Protein AF-A0A430UYY8-F1 (afdb_monomer_lite)

Organism: Thermus scotoductus (NCBI:txid37636)

Foldseek 3Di:
DDDDDDDDPVRDDPQLVVDDLVVLLVQLLVLLVDVVLLVLLQVLQVQQQVDDDDLCNLSNLLNLQLPFAAFFDKDAADPVLCVVPVDGIGGLLVNQLSVQCVVQQWPRPDDSVLVRVVRSVQSSDSQKWWKWHADPVGIKIKIKAQPVPRDPNTGGPPREGIKMWIADSVVSHTRHIGHDNAPVPDPDPLSRMDTNDDGPVHDRPDD

Sequence (207 aa):
AGFGRPPTAEEWSPDPRDYHPELWRAFLRALAALPEARAHLRGLAESRGQGRPAPRDWLFAAGEMVRAPFNRRGRSVPEELRPLLGRERATSLELHVAQRVMDGHLAPGTPPEVYEGLCLEAPAHPEAALFAYARDQGPVLAALAPASFIPEEARGPRLKALWFVVYSFHSGTLATGYSVRDLSELDVPWDKVVWLKRPPWLTPPSP

pLDDT: mean 88.83, std 15.34, range [35.25, 98.56]

Structure (mmCIF, N/CA/C/O backbone):
data_AF-A0A430UYY8-F1
#
_entry.id   AF-A0A430UYY8-F1
#
loop_
_atom_site.group_PDB
_atom_site.id
_atom_site.type_symbol
_atom_site.label_atom_id
_atom_site.label_alt_id
_atom_site.label_comp_id
_atom_site.label_asym_id
_atom_site.label_entity_id
_atom_site.label_seq_id
_atom_site.pdbx_PDB_ins_code
_atom_site.Cartn_x
_atom_site.Cartn_y
_atom_site.Cartn_z
_atom_site.occupancy
_atom_site.B_iso_or_equiv
_atom_site.auth_seq_id
_atom_site.auth_comp_id
_atom_site.auth_asym_id
_atom_site.auth_atom_id
_atom_site.pdbx_PDB_model_num
ATOM 1 N N . ALA A 1 1 ? 31.879 15.226 9.104 1.00 35.25 1 ALA A N 1
ATOM 2 C CA . ALA A 1 1 ? 32.463 13.938 8.689 1.00 35.25 1 ALA A CA 1
ATOM 3 C C . ALA A 1 1 ? 31.678 13.466 7.476 1.00 35.25 1 ALA A C 1
ATOM 5 O O . ALA A 1 1 ? 30.467 13.328 7.584 1.00 35.25 1 ALA A O 1
ATOM 6 N N . GLY A 1 2 ? 32.316 13.413 6.305 1.00 35.97 2 GLY A N 1
ATOM 7 C CA . GLY A 1 2 ? 31.634 13.116 5.045 1.00 35.97 2 GLY A CA 1
ATOM 8 C C . GLY A 1 2 ? 31.142 11.674 5.012 1.00 35.97 2 GLY A C 1
ATOM 9 O O . GLY A 1 2 ? 31.825 10.787 5.523 1.00 35.97 2 GLY A O 1
ATOM 10 N N . PHE A 1 3 ? 29.961 11.459 4.428 1.00 39.31 3 PHE A N 1
ATOM 11 C CA . PHE A 1 3 ? 29.485 10.129 4.062 1.00 39.31 3 PHE A CA 1
ATOM 12 C C . PHE A 1 3 ? 30.617 9.419 3.306 1.00 39.31 3 PHE A C 1
ATOM 14 O O . PHE A 1 3 ? 31.206 10.010 2.400 1.00 39.31 3 PHE A O 1
ATOM 21 N N . GLY A 1 4 ? 30.995 8.222 3.766 1.00 39.06 4 GLY A N 1
ATOM 22 C CA . GLY A 1 4 ? 32.113 7.451 3.221 1.00 39.06 4 GLY A CA 1
ATOM 23 C C . GLY A 1 4 ? 32.009 7.233 1.708 1.00 39.06 4 GLY A C 1
ATOM 24 O O . GLY A 1 4 ? 31.010 7.578 1.075 1.00 39.06 4 GLY A O 1
ATOM 25 N N . ARG A 1 5 ? 33.063 6.671 1.105 1.00 37.59 5 ARG A N 1
ATOM 26 C CA . ARG A 1 5 ? 33.058 6.398 -0.339 1.00 37.59 5 ARG A CA 1
ATOM 27 C C . ARG A 1 5 ? 31.838 5.535 -0.702 1.00 37.59 5 ARG A C 1
ATOM 29 O O . ARG A 1 5 ? 31.567 4.572 0.014 1.00 37.59 5 ARG A O 1
ATOM 36 N N . PRO A 1 6 ? 31.103 5.878 -1.774 1.00 41.97 6 PRO A N 1
ATOM 37 C CA . PRO A 1 6 ? 30.005 5.045 -2.242 1.00 41.97 6 PRO A CA 1
ATOM 38 C C . PRO A 1 6 ? 30.537 3.649 -2.613 1.00 41.97 6 PRO A C 1
ATOM 40 O O . PRO A 1 6 ? 31.641 3.567 -3.160 1.00 41.97 6 PRO A O 1
ATOM 43 N N . PRO A 1 7 ? 29.786 2.574 -2.313 1.00 46.50 7 PRO A N 1
ATOM 44 C CA . PRO A 1 7 ? 30.224 1.207 -2.578 1.00 46.50 7 PRO A CA 1
ATOM 45 C C . PRO A 1 7 ? 30.464 0.981 -4.075 1.00 46.50 7 PRO A C 1
ATOM 47 O O . PRO A 1 7 ? 29.722 1.488 -4.924 1.00 46.50 7 PRO A O 1
ATOM 50 N N . THR A 1 8 ? 31.507 0.219 -4.391 1.00 42.25 8 THR A N 1
ATOM 51 C CA . THR A 1 8 ? 31.823 -0.252 -5.746 1.00 42.25 8 THR A CA 1
ATOM 52 C C . THR A 1 8 ? 30.804 -1.292 -6.229 1.00 42.25 8 THR A C 1
ATOM 54 O O . THR A 1 8 ? 29.994 -1.799 -5.457 1.00 42.25 8 THR A O 1
ATOM 57 N N . ALA A 1 9 ? 30.818 -1.622 -7.525 1.00 45.28 9 ALA A N 1
ATOM 58 C CA . ALA A 1 9 ? 29.874 -2.576 -8.120 1.00 45.28 9 ALA A CA 1
ATOM 59 C C . ALA A 1 9 ? 29.958 -3.996 -7.519 1.00 45.28 9 ALA A C 1
ATOM 61 O O . ALA A 1 9 ? 28.986 -4.740 -7.594 1.00 45.28 9 ALA A O 1
ATOM 62 N N . GLU A 1 10 ? 31.097 -4.350 -6.921 1.00 44.50 10 GLU A N 1
ATOM 63 C CA . GLU A 1 10 ? 31.357 -5.637 -6.258 1.00 44.50 10 GLU A CA 1
ATOM 64 C C . GLU A 1 10 ? 30.990 -5.604 -4.762 1.00 44.50 10 GLU A C 1
ATOM 66 O O . GLU A 1 10 ? 30.699 -6.639 -4.170 1.00 44.50 10 GLU A O 1
ATOM 71 N N . GLU A 1 11 ? 30.953 -4.409 -4.163 1.00 43.47 11 GLU A N 1
ATOM 72 C CA . GLU A 1 11 ? 30.505 -4.144 -2.785 1.00 43.47 11 GLU A CA 1
ATOM 73 C C . GLU A 1 11 ? 28.995 -3.851 -2.708 1.00 43.47 11 GLU A C 1
ATOM 75 O O . GLU A 1 11 ? 28.420 -3.723 -1.626 1.00 43.47 11 GLU A O 1
ATOM 80 N N . TRP A 1 12 ? 28.341 -3.727 -3.864 1.00 46.94 12 TRP A N 1
ATOM 81 C CA . TRP A 1 12 ? 26.896 -3.615 -3.981 1.00 46.94 12 TRP A CA 1
ATOM 82 C C . TRP A 1 12 ? 26.260 -4.989 -3.763 1.00 46.94 12 TRP A C 1
ATOM 84 O O . TRP A 1 12 ? 26.216 -5.816 -4.674 1.00 46.94 12 TRP A O 1
ATOM 94 N N . SER A 1 13 ? 25.711 -5.224 -2.569 1.00 49.50 13 SER A N 1
ATOM 95 C CA . SER A 1 13 ? 24.770 -6.330 -2.403 1.00 49.50 13 SER A CA 1
ATOM 96 C C . SER A 1 13 ? 23.463 -5.977 -3.118 1.00 49.50 13 SER A C 1
ATOM 98 O O . SER A 1 13 ? 22.871 -4.942 -2.840 1.00 49.50 13 SER A O 1
ATOM 100 N N . PRO A 1 14 ? 22.944 -6.802 -4.035 1.00 50.50 14 PRO A N 1
ATOM 101 C CA . PRO A 1 14 ? 21.606 -6.591 -4.574 1.00 50.50 14 PRO A CA 1
ATOM 102 C C . PRO A 1 14 ? 20.510 -6.906 -3.540 1.00 50.50 14 PRO A C 1
ATOM 104 O O . PRO A 1 14 ? 19.334 -6.706 -3.851 1.00 50.50 14 PRO A O 1
ATOM 107 N N . ASP A 1 15 ? 20.867 -7.425 -2.355 1.00 57.62 15 ASP A N 1
ATOM 108 C CA . ASP A 1 15 ? 19.935 -7.782 -1.290 1.00 57.62 15 ASP A CA 1
ATOM 109 C C . ASP A 1 15 ? 19.614 -6.557 -0.409 1.00 57.62 15 ASP A C 1
ATOM 111 O O . ASP A 1 15 ? 20.473 -6.066 0.325 1.00 57.62 15 ASP A O 1
ATOM 115 N N . PRO A 1 16 ? 18.362 -6.062 -0.421 1.00 54.91 16 PRO A N 1
ATOM 116 C CA . PRO A 1 16 ? 17.943 -4.927 0.399 1.00 54.91 16 PRO A CA 1
ATOM 117 C C . PRO A 1 16 ? 18.155 -5.117 1.909 1.00 54.91 16 PRO A C 1
ATOM 119 O O . PRO A 1 16 ? 18.161 -4.126 2.636 1.00 54.91 16 PRO A O 1
ATOM 122 N N . ARG A 1 17 ? 18.299 -6.364 2.388 1.00 58.03 17 ARG A N 1
ATOM 123 C CA . ARG A 1 17 ? 18.526 -6.694 3.808 1.00 58.03 17 ARG A CA 1
ATOM 124 C C . ARG A 1 17 ? 19.910 -6.294 4.307 1.00 58.03 17 ARG A C 1
ATOM 126 O O . ARG A 1 17 ? 20.067 -6.080 5.505 1.00 58.03 17 ARG A O 1
ATOM 133 N N . ASP A 1 18 ? 20.875 -6.160 3.404 1.00 68.25 18 ASP A N 1
ATOM 134 C CA . ASP A 1 18 ? 22.255 -5.817 3.756 1.00 68.25 18 ASP A CA 1
ATOM 135 C C . ASP A 1 18 ? 22.446 -4.300 3.940 1.00 68.25 18 ASP A C 1
ATOM 137 O O . ASP A 1 18 ? 23.496 -3.839 4.391 1.00 68.25 18 ASP A O 1
ATOM 141 N N . TYR A 1 19 ? 21.421 -3.503 3.620 1.00 63.78 19 TYR A N 1
ATOM 142 C CA . TYR A 1 19 ? 21.439 -2.053 3.764 1.00 63.78 19 TYR A CA 1
ATOM 143 C C . TYR A 1 19 ? 20.813 -1.600 5.080 1.00 63.78 19 TYR A C 1
ATOM 145 O O . TYR A 1 19 ? 19.782 -2.109 5.519 1.00 63.78 19 TYR A O 1
ATOM 153 N N . HIS A 1 20 ? 21.373 -0.536 5.663 1.00 79.62 20 HIS A N 1
ATOM 154 C CA . HIS A 1 20 ? 20.714 0.179 6.753 1.00 79.62 20 HIS A CA 1
ATOM 155 C C . HIS A 1 20 ? 19.311 0.636 6.294 1.00 79.62 20 HIS A C 1
ATOM 157 O O . HIS A 1 20 ? 19.225 1.331 5.272 1.00 79.62 20 HIS A O 1
ATOM 163 N N . PRO A 1 21 ? 18.220 0.314 7.019 1.00 78.19 21 PRO A N 1
ATOM 164 C CA . PRO A 1 21 ? 16.850 0.536 6.544 1.00 78.19 21 PRO A CA 1
ATOM 165 C C . PRO A 1 21 ? 16.560 1.975 6.103 1.00 78.19 21 PRO A C 1
ATOM 167 O O . PRO A 1 21 ? 15.858 2.212 5.120 1.00 78.19 21 PRO A O 1
ATOM 170 N N . GLU A 1 22 ? 17.134 2.957 6.796 1.00 80.19 22 GLU A N 1
ATOM 171 C CA . GLU A 1 22 ? 16.960 4.370 6.451 1.00 80.19 22 GLU A CA 1
ATOM 172 C C . GLU A 1 22 ? 17.678 4.757 5.151 1.00 80.19 22 GLU A C 1
ATOM 174 O O . GLU A 1 22 ? 17.103 5.475 4.330 1.00 80.19 22 GLU A O 1
ATOM 179 N N . LEU A 1 23 ? 18.900 4.252 4.931 1.00 83.75 23 LEU A N 1
ATOM 180 C CA . LEU A 1 23 ? 19.663 4.501 3.703 1.00 83.75 23 LEU A CA 1
ATOM 181 C C . LEU A 1 23 ? 18.988 3.827 2.510 1.00 83.75 23 LEU A C 1
ATOM 183 O O . LEU A 1 23 ? 18.874 4.430 1.445 1.00 83.75 23 LEU A O 1
ATOM 187 N N . TRP A 1 24 ? 18.468 2.618 2.716 1.00 86.19 24 TRP A N 1
ATOM 188 C CA . TRP A 1 24 ? 17.674 1.911 1.722 1.00 86.19 24 TRP A CA 1
ATOM 189 C C . TRP A 1 24 ? 16.430 2.707 1.311 1.00 86.19 24 TRP A C 1
ATOM 191 O O . TRP A 1 24 ? 16.201 2.965 0.128 1.00 86.19 24 TRP A O 1
ATOM 201 N N . ARG A 1 25 ? 15.653 3.194 2.287 1.00 84.44 25 ARG A N 1
ATOM 202 C CA . ARG A 1 25 ? 14.482 4.044 2.017 1.00 84.44 25 ARG A CA 1
ATOM 203 C C . ARG A 1 25 ? 14.866 5.357 1.334 1.00 84.44 25 ARG A C 1
ATOM 205 O O . ARG A 1 25 ? 14.104 5.848 0.504 1.00 84.44 25 ARG A O 1
ATOM 212 N N . ALA A 1 26 ? 16.002 5.955 1.687 1.00 84.69 26 ALA A N 1
ATOM 213 C CA . ALA A 1 26 ? 16.493 7.166 1.032 1.00 84.69 26 ALA A CA 1
ATOM 214 C C . ALA A 1 26 ? 16.860 6.902 -0.437 1.00 84.69 26 ALA A C 1
ATOM 216 O O . ALA A 1 26 ? 16.456 7.667 -1.313 1.00 84.69 26 ALA A O 1
ATOM 217 N N . PHE A 1 27 ? 17.541 5.787 -0.712 1.00 86.75 27 PHE A N 1
ATOM 218 C CA . PHE A 1 27 ? 17.865 5.346 -2.067 1.00 86.75 27 PHE A CA 1
ATOM 219 C C . PHE A 1 27 ? 16.603 5.120 -2.910 1.00 86.75 27 PHE A C 1
ATOM 221 O O . PHE A 1 27 ? 16.480 5.697 -3.991 1.00 86.75 27 PHE A O 1
ATOM 228 N N . LEU A 1 28 ? 15.624 4.369 -2.394 1.00 88.69 28 LEU A N 1
ATOM 229 C CA . LEU A 1 28 ? 14.350 4.153 -3.086 1.00 88.69 28 LEU A CA 1
ATOM 230 C C . LEU A 1 28 ? 13.635 5.476 -3.398 1.00 88.69 28 LEU A C 1
ATOM 232 O O . LEU A 1 28 ? 13.171 5.681 -4.519 1.00 88.69 28 LEU A O 1
ATOM 236 N N . ARG A 1 29 ? 13.591 6.411 -2.441 1.00 85.56 29 ARG A N 1
ATOM 237 C CA . ARG A 1 29 ? 12.986 7.734 -2.660 1.00 85.56 29 ARG A CA 1
ATOM 238 C C . ARG A 1 29 ? 13.704 8.545 -3.737 1.00 85.56 29 ARG A C 1
ATOM 240 O O . ARG A 1 29 ? 13.035 9.244 -4.494 1.00 85.56 29 ARG A O 1
ATOM 247 N N . ALA A 1 30 ? 15.028 8.437 -3.837 1.00 84.44 30 ALA A N 1
ATOM 248 C CA . ALA A 1 30 ? 15.802 9.112 -4.876 1.00 84.44 30 ALA A CA 1
ATOM 249 C C . ALA A 1 30 ? 15.492 8.568 -6.284 1.00 84.44 30 ALA A C 1
ATOM 251 O O . ALA A 1 30 ? 15.402 9.348 -7.231 1.00 84.44 30 ALA A O 1
ATOM 252 N N . LEU A 1 31 ? 15.256 7.258 -6.429 1.00 80.38 31 LEU A N 1
ATOM 253 C CA . LEU A 1 31 ? 14.910 6.643 -7.720 1.00 80.38 31 LEU A CA 1
ATOM 254 C C . LEU A 1 31 ? 13.574 7.135 -8.294 1.00 80.38 31 LEU A C 1
ATOM 256 O O . LEU A 1 31 ? 13.423 7.234 -9.509 1.00 80.38 31 LEU A O 1
ATOM 260 N N . ALA A 1 32 ? 12.620 7.482 -7.431 1.00 75.44 32 ALA A N 1
ATOM 261 C CA . ALA A 1 32 ? 11.307 7.994 -7.827 1.00 75.44 32 ALA A CA 1
ATOM 262 C C . ALA A 1 32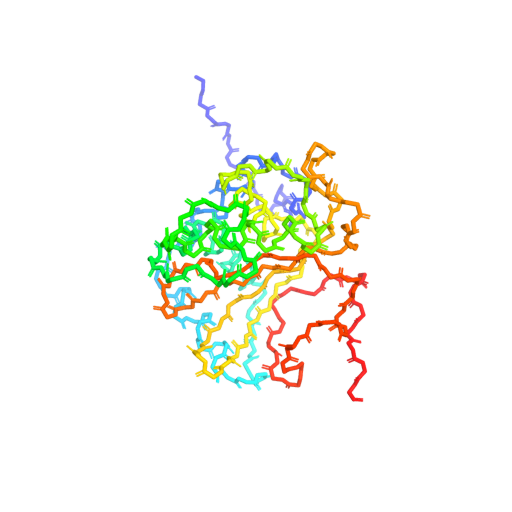 ? 11.354 9.396 -8.469 1.00 75.44 32 ALA A C 1
ATOM 264 O O . ALA A 1 32 ? 10.351 9.910 -8.965 1.00 75.44 32 ALA A O 1
ATOM 265 N N . ALA A 1 33 ? 12.506 10.069 -8.451 1.00 74.06 33 ALA A N 1
ATOM 266 C CA . ALA A 1 33 ? 12.663 11.382 -9.066 1.00 74.06 33 ALA A CA 1
ATOM 267 C C . ALA A 1 33 ? 12.746 11.343 -10.607 1.00 74.06 33 ALA A C 1
ATOM 269 O O . ALA A 1 33 ? 12.844 12.408 -11.207 1.00 74.06 33 ALA A O 1
ATOM 270 N N . LEU A 1 34 ? 12.688 10.162 -11.242 1.00 77.31 34 LEU A N 1
ATOM 271 C CA . LEU A 1 34 ? 12.824 9.981 -12.695 1.00 77.31 34 LEU A CA 1
ATOM 272 C C . LEU A 1 34 ? 11.449 9.828 -13.386 1.00 77.31 34 LEU A C 1
ATOM 274 O O . LEU A 1 34 ? 10.837 8.759 -13.295 1.00 77.31 34 LEU A O 1
ATOM 278 N N . PRO A 1 35 ? 10.933 10.856 -14.092 1.00 74.69 35 PRO A N 1
ATOM 279 C CA . PRO A 1 35 ? 9.603 10.817 -14.711 1.00 74.69 35 PRO A CA 1
ATOM 280 C C . PRO A 1 35 ? 9.420 9.699 -15.747 1.00 74.69 35 PRO A C 1
ATOM 282 O O . PRO A 1 35 ? 8.329 9.137 -15.867 1.00 74.69 35 PRO A O 1
ATOM 285 N N . GLU A 1 36 ? 10.480 9.343 -16.472 1.00 83.12 36 GLU A N 1
ATOM 286 C CA . GLU A 1 36 ? 10.476 8.294 -17.494 1.00 83.12 36 GLU A CA 1
ATOM 287 C C . GLU A 1 36 ? 10.184 6.919 -16.881 1.00 83.12 36 GLU A C 1
ATOM 289 O O . GLU A 1 36 ? 9.436 6.126 -17.457 1.00 83.12 36 GLU A O 1
ATOM 294 N N . ALA A 1 37 ? 10.698 6.661 -15.673 1.00 87.00 37 ALA A N 1
ATOM 295 C CA . ALA A 1 37 ? 10.445 5.417 -14.953 1.00 87.00 37 ALA A CA 1
ATOM 296 C C . ALA A 1 37 ? 8.958 5.279 -14.594 1.00 87.00 37 ALA A C 1
ATOM 298 O O . ALA A 1 37 ? 8.365 4.217 -14.782 1.00 87.00 37 ALA A O 1
ATOM 299 N N . ARG A 1 38 ? 8.312 6.368 -14.157 1.00 90.94 38 ARG A N 1
ATOM 300 C CA . ARG A 1 38 ? 6.874 6.366 -13.848 1.00 90.94 38 ARG A CA 1
ATOM 301 C C . ARG A 1 38 ? 6.020 6.077 -15.086 1.00 90.94 38 ARG A C 1
ATOM 303 O O . ARG A 1 38 ? 5.057 5.315 -14.987 1.00 90.94 38 ARG A O 1
ATOM 310 N N . ALA A 1 39 ? 6.349 6.671 -16.235 1.00 93.00 39 ALA A N 1
ATOM 311 C CA . ALA A 1 39 ? 5.627 6.434 -17.488 1.00 93.00 39 ALA A CA 1
ATOM 312 C C . ALA A 1 39 ? 5.770 4.978 -17.962 1.00 93.00 39 ALA A C 1
ATOM 314 O O . ALA A 1 39 ? 4.776 4.349 -18.325 1.00 93.00 39 ALA A O 1
ATOM 315 N N . HIS A 1 40 ? 6.982 4.425 -17.879 1.00 94.56 40 HIS A N 1
ATOM 316 C CA . HIS A 1 40 ? 7.252 3.020 -18.185 1.00 94.56 40 HIS A CA 1
ATOM 317 C C . HIS A 1 40 ? 6.452 2.064 -17.287 1.00 94.56 40 HIS A C 1
ATOM 319 O O . HIS A 1 40 ? 5.728 1.202 -17.785 1.00 94.56 40 HIS A O 1
ATOM 325 N N . LEU A 1 41 ? 6.484 2.266 -15.965 1.00 95.75 41 LEU A N 1
ATOM 326 C CA . LEU A 1 41 ? 5.731 1.442 -15.010 1.00 95.75 41 LEU A CA 1
ATOM 327 C C . LEU A 1 41 ? 4.215 1.505 -15.240 1.00 95.75 41 LEU A C 1
ATOM 329 O O . LEU A 1 41 ? 3.518 0.496 -15.113 1.00 95.75 41 LEU A O 1
ATOM 333 N N . ARG A 1 42 ? 3.699 2.682 -15.610 1.00 96.38 42 ARG A N 1
ATOM 334 C CA . ARG A 1 42 ? 2.299 2.835 -16.007 1.00 96.38 42 ARG A CA 1
ATOM 335 C C . ARG A 1 42 ? 1.983 2.005 -17.254 1.00 96.38 42 ARG A C 1
ATOM 337 O O . ARG A 1 42 ? 0.974 1.305 -17.260 1.00 96.38 42 ARG A O 1
ATOM 344 N N . GLY A 1 43 ? 2.849 2.038 -18.267 1.00 96.69 43 GLY A N 1
ATOM 345 C CA . GLY A 1 43 ? 2.704 1.221 -19.474 1.00 96.69 43 GLY A CA 1
ATOM 346 C C . GLY A 1 43 ? 2.697 -0.282 -19.173 1.00 96.69 43 GLY A C 1
ATOM 347 O O . GLY A 1 43 ? 1.876 -1.018 -19.720 1.00 96.69 43 GLY A O 1
ATOM 348 N N . LEU A 1 44 ? 3.534 -0.742 -18.235 1.00 97.19 44 LEU A N 1
ATOM 349 C CA . LEU A 1 44 ? 3.498 -2.131 -17.761 1.00 97.19 44 LEU A CA 1
ATOM 350 C C . LEU A 1 44 ? 2.148 -2.481 -17.121 1.00 97.19 44 LEU A C 1
ATOM 352 O O . LEU A 1 44 ? 1.578 -3.520 -17.450 1.00 97.19 44 LEU A O 1
ATOM 356 N N . ALA A 1 45 ? 1.597 -1.617 -16.266 1.00 96.88 45 ALA A N 1
ATOM 357 C CA . ALA A 1 45 ? 0.276 -1.830 -15.670 1.00 96.88 45 ALA A CA 1
ATOM 358 C C . ALA A 1 45 ? -0.843 -1.904 -16.731 1.00 96.88 45 ALA A C 1
ATOM 360 O O . ALA A 1 45 ? -1.726 -2.759 -16.654 1.00 96.88 45 ALA A O 1
ATOM 361 N N . GLU A 1 46 ? -0.794 -1.031 -17.740 1.00 97.06 46 GLU A N 1
ATOM 362 C CA . GLU A 1 46 ? -1.781 -0.959 -18.828 1.00 97.06 46 GLU A CA 1
ATOM 363 C C . GLU A 1 46 ? -1.677 -2.139 -19.814 1.00 97.06 46 GLU A C 1
ATOM 365 O O . GLU A 1 46 ? -2.658 -2.463 -20.482 1.00 97.06 46 GLU A O 1
ATOM 370 N N . SER A 1 47 ? -0.538 -2.839 -19.853 1.00 96.12 47 SER A N 1
ATOM 371 C CA . SER A 1 47 ? -0.301 -3.990 -20.739 1.00 96.12 47 SER A CA 1
ATOM 372 C C . SER A 1 47 ? -1.097 -5.256 -20.392 1.00 96.12 47 SER A C 1
ATOM 374 O O . SER A 1 47 ? -1.072 -6.218 -21.158 1.00 96.12 47 SER A O 1
ATOM 376 N N . ARG A 1 48 ? -1.784 -5.285 -19.238 1.00 92.00 48 ARG A N 1
ATOM 377 C CA . ARG A 1 48 ? -2.624 -6.414 -18.790 1.00 92.00 48 ARG A CA 1
ATOM 378 C C . ARG A 1 48 ? -1.892 -7.766 -18.829 1.00 92.00 48 ARG A C 1
ATOM 380 O O . ARG A 1 48 ? -2.396 -8.731 -19.394 1.00 92.00 48 ARG A O 1
ATOM 387 N N . GLY A 1 49 ? -0.694 -7.820 -18.247 1.00 92.25 49 GLY A N 1
ATOM 388 C CA . GLY A 1 49 ? 0.108 -9.045 -18.123 1.00 92.25 49 GLY A CA 1
ATOM 389 C C . GLY A 1 49 ? 1.028 -9.335 -19.314 1.00 92.25 49 GLY A C 1
ATOM 390 O O . GLY A 1 49 ? 1.832 -10.259 -19.249 1.00 92.25 49 GLY A O 1
ATOM 391 N N . GLN A 1 50 ? 0.954 -8.547 -20.391 1.00 94.38 50 GLN A N 1
ATOM 392 C CA . GLN A 1 50 ? 1.756 -8.767 -21.605 1.00 94.38 50 GLN A CA 1
ATOM 393 C C . GLN A 1 50 ? 3.116 -8.053 -21.577 1.00 94.38 50 GLN A C 1
ATOM 395 O O . GLN A 1 50 ? 4.022 -8.393 -22.342 1.00 94.38 50 GLN A O 1
ATOM 400 N N . GLY A 1 51 ? 3.265 -7.052 -20.710 1.00 92.56 51 GLY A N 1
ATOM 401 C CA . GLY A 1 51 ? 4.491 -6.283 -20.549 1.00 92.56 51 GLY A CA 1
ATOM 402 C C . GLY A 1 51 ? 5.627 -7.126 -19.978 1.00 92.56 51 GLY A C 1
ATOM 403 O O . GLY A 1 51 ? 5.430 -7.942 -19.080 1.00 92.56 51 GLY A O 1
ATOM 404 N N . ARG A 1 52 ? 6.841 -6.898 -20.484 1.00 92.94 52 ARG A N 1
ATOM 405 C CA . ARG A 1 52 ? 8.064 -7.525 -19.972 1.00 92.94 52 ARG A CA 1
ATOM 406 C C . ARG A 1 52 ? 8.833 -6.505 -19.130 1.00 92.94 52 ARG A C 1
ATOM 408 O O . ARG A 1 52 ? 9.397 -5.581 -19.714 1.00 92.94 52 ARG A O 1
ATOM 415 N N . PRO A 1 53 ? 8.848 -6.639 -17.795 1.00 92.81 53 PRO A N 1
ATOM 416 C CA . PRO A 1 53 ? 9.590 -5.725 -16.944 1.00 92.81 53 PRO A CA 1
ATOM 417 C C . PRO A 1 53 ? 11.096 -5.967 -17.063 1.00 92.81 53 PRO A C 1
ATOM 419 O O . PRO A 1 53 ? 11.556 -7.101 -17.215 1.00 92.81 53 PRO A O 1
ATOM 422 N N . ALA A 1 54 ? 11.873 -4.895 -16.961 1.00 89.31 54 ALA A N 1
ATOM 423 C CA . ALA A 1 54 ? 13.312 -4.965 -16.790 1.00 89.31 54 ALA A CA 1
ATOM 424 C C . ALA A 1 54 ? 13.660 -5.376 -15.343 1.00 89.31 54 ALA A C 1
ATOM 426 O O . ALA A 1 54 ? 12.917 -5.054 -14.412 1.00 89.31 54 ALA A O 1
ATOM 427 N N . PRO A 1 55 ? 14.832 -5.998 -15.100 1.00 85.00 55 PRO A N 1
ATOM 428 C CA . PRO A 1 55 ? 15.230 -6.454 -13.761 1.00 85.00 55 PRO A CA 1
ATOM 429 C C . PRO A 1 55 ? 15.246 -5.374 -12.666 1.00 85.00 55 PRO A C 1
ATOM 431 O O . PRO A 1 55 ? 15.219 -5.703 -11.484 1.00 85.00 55 PRO A O 1
ATOM 434 N N . ARG A 1 56 ? 15.317 -4.089 -13.039 1.00 87.56 56 ARG A N 1
ATOM 435 C CA . ARG A 1 56 ? 15.350 -2.948 -12.110 1.00 87.56 56 ARG A CA 1
ATOM 436 C C . ARG A 1 56 ? 13.991 -2.273 -11.909 1.00 87.56 56 ARG A C 1
ATOM 438 O O . ARG A 1 56 ? 13.888 -1.416 -11.039 1.00 87.56 56 ARG A O 1
ATOM 445 N N . ASP A 1 57 ? 12.950 -2.655 -12.650 1.00 90.81 57 ASP A N 1
ATOM 446 C CA . ASP A 1 57 ? 11.648 -1.970 -12.601 1.00 90.81 57 ASP A CA 1
ATOM 447 C C . ASP A 1 57 ? 11.002 -2.022 -11.216 1.00 90.81 57 ASP A C 1
ATOM 449 O O . ASP A 1 57 ? 10.335 -1.077 -10.795 1.00 90.81 57 ASP A O 1
ATOM 453 N N . TRP A 1 58 ? 11.265 -3.082 -10.452 1.00 92.25 58 TRP A N 1
ATOM 454 C CA . TRP A 1 58 ? 10.778 -3.189 -9.081 1.00 92.25 58 TRP A CA 1
ATOM 455 C C . TRP A 1 58 ? 11.359 -2.113 -8.152 1.00 92.25 58 TRP A C 1
ATOM 457 O O . TRP A 1 58 ? 10.657 -1.664 -7.251 1.00 92.25 58 TRP A O 1
ATOM 467 N N . LEU A 1 59 ? 12.599 -1.657 -8.377 1.00 90.50 59 LEU A N 1
ATOM 468 C CA . LEU A 1 59 ? 13.220 -0.592 -7.580 1.00 90.50 59 LEU A CA 1
ATOM 469 C C . LEU A 1 59 ? 12.513 0.743 -7.812 1.00 90.50 59 LEU A C 1
ATOM 471 O O . LEU A 1 59 ? 12.220 1.467 -6.862 1.00 90.50 59 LEU A O 1
ATOM 475 N N . PHE A 1 60 ? 12.201 1.046 -9.073 1.00 92.69 60 PHE A N 1
ATOM 476 C CA . PHE A 1 60 ? 11.453 2.247 -9.433 1.00 92.69 60 PHE A CA 1
ATOM 477 C C . PHE A 1 60 ? 10.023 2.194 -8.891 1.00 92.69 60 PHE A C 1
ATOM 479 O O . PHE A 1 60 ? 9.542 3.185 -8.348 1.00 92.69 60 PHE A O 1
ATOM 486 N N . ALA A 1 61 ? 9.365 1.033 -8.962 1.00 95.38 61 ALA A N 1
ATOM 487 C CA . ALA A 1 61 ? 8.032 0.851 -8.396 1.00 95.38 61 ALA A CA 1
ATOM 488 C C . ALA A 1 61 ? 8.022 1.032 -6.873 1.00 95.38 61 ALA A C 1
ATOM 490 O O . ALA A 1 61 ? 7.195 1.783 -6.356 1.00 95.38 61 ALA A O 1
ATOM 491 N N . ALA A 1 62 ? 8.966 0.407 -6.162 1.00 95.06 62 ALA A N 1
ATOM 492 C CA . ALA A 1 62 ? 9.138 0.605 -4.726 1.00 95.06 62 ALA A CA 1
ATOM 493 C C . ALA A 1 62 ? 9.375 2.085 -4.403 1.00 95.06 62 ALA A C 1
ATOM 495 O O . ALA A 1 62 ? 8.700 2.639 -3.540 1.00 95.06 62 ALA A O 1
ATOM 496 N N . GLY A 1 63 ? 10.277 2.742 -5.137 1.00 93.62 63 GLY A N 1
ATOM 497 C CA . GLY A 1 63 ? 10.558 4.165 -4.987 1.00 93.62 63 GLY A CA 1
ATOM 498 C C . GLY A 1 63 ? 9.317 5.040 -5.133 1.00 93.62 63 GLY A C 1
ATOM 499 O O . GLY A 1 63 ? 9.051 5.866 -4.258 1.00 93.62 63 GLY A O 1
ATOM 500 N N . GLU A 1 64 ? 8.535 4.844 -6.200 1.00 95.00 64 GLU A N 1
ATOM 501 C CA . GLU A 1 64 ? 7.290 5.588 -6.423 1.00 95.00 64 GLU A CA 1
ATOM 502 C C . GLU A 1 64 ? 6.304 5.407 -5.265 1.00 95.00 64 GLU A C 1
ATOM 504 O O . GLU A 1 64 ? 5.726 6.388 -4.800 1.00 95.00 64 GLU A O 1
ATOM 509 N N . MET A 1 65 ? 6.151 4.184 -4.750 1.00 97.12 65 MET A N 1
ATOM 510 C CA . MET A 1 65 ? 5.236 3.906 -3.641 1.00 97.12 65 MET A CA 1
ATOM 511 C C . MET A 1 65 ? 5.732 4.472 -2.300 1.00 97.12 65 MET A C 1
ATOM 513 O O . MET A 1 65 ? 4.940 5.062 -1.574 1.00 97.12 65 MET A O 1
ATOM 517 N N . VAL A 1 66 ? 7.029 4.358 -1.983 1.00 95.06 66 VAL A N 1
ATOM 518 C CA . VAL A 1 66 ? 7.632 4.838 -0.717 1.00 95.06 66 VAL A CA 1
ATOM 519 C C . VAL A 1 66 ? 7.591 6.365 -0.587 1.00 95.06 66 VAL A C 1
ATOM 521 O O . VAL A 1 66 ? 7.658 6.893 0.523 1.00 95.06 66 VAL A O 1
ATOM 524 N N . ARG A 1 67 ? 7.504 7.106 -1.699 1.00 92.62 67 ARG A N 1
ATOM 525 C CA . ARG A 1 67 ? 7.361 8.571 -1.661 1.00 92.62 67 ARG A CA 1
ATOM 526 C C . ARG A 1 67 ? 5.920 9.065 -1.767 1.00 92.62 67 ARG A C 1
ATOM 528 O O . ARG A 1 67 ? 5.685 10.256 -1.569 1.00 92.62 67 ARG A O 1
ATOM 535 N N . ALA A 1 68 ? 4.990 8.209 -2.185 1.00 94.56 68 ALA A N 1
ATOM 536 C CA . ALA A 1 68 ? 3.647 8.641 -2.538 1.00 94.56 68 ALA A CA 1
ATOM 537 C C . ALA A 1 68 ? 2.853 8.983 -1.273 1.00 94.56 68 ALA A C 1
ATOM 539 O O . ALA A 1 68 ? 2.722 8.127 -0.402 1.00 94.56 68 ALA A O 1
ATOM 540 N N . PRO A 1 69 ? 2.259 10.184 -1.163 1.00 96.12 69 PRO A N 1
ATOM 541 C CA . PRO A 1 69 ? 1.382 10.467 -0.041 1.00 96.12 69 PRO A CA 1
ATOM 542 C C . PRO A 1 69 ? 0.133 9.589 -0.129 1.00 96.12 69 PRO A C 1
ATOM 544 O O . PRO A 1 69 ? -0.319 9.212 -1.218 1.00 96.12 69 PRO A O 1
ATOM 547 N N . PHE A 1 70 ? -0.474 9.296 1.012 1.00 98.06 70 PHE A N 1
ATOM 548 C CA . PHE A 1 70 ? -1.780 8.665 1.044 1.00 98.06 70 PHE A CA 1
ATOM 549 C C . PHE A 1 70 ? -2.853 9.639 0.561 1.00 98.06 70 PHE A C 1
ATOM 551 O O . PHE A 1 70 ? -2.795 10.847 0.798 1.00 98.06 70 PHE A O 1
ATOM 558 N N . ASN A 1 71 ? -3.866 9.122 -0.130 1.00 96.94 71 ASN A N 1
ATOM 559 C CA . ASN A 1 71 ? -4.952 9.938 -0.649 1.00 96.94 71 ASN A CA 1
ATOM 560 C C . ASN A 1 71 ? -5.662 10.730 0.473 1.00 96.94 71 ASN A C 1
ATOM 562 O O . ASN A 1 71 ? -6.251 10.157 1.389 1.00 96.94 71 ASN A O 1
ATOM 566 N N . ARG A 1 72 ? -5.649 12.066 0.376 1.00 96.88 72 ARG A N 1
ATOM 567 C CA . ARG A 1 72 ? -6.292 12.974 1.343 1.00 96.88 72 ARG A CA 1
ATOM 568 C C . ARG A 1 72 ? -7.639 13.535 0.870 1.00 96.88 72 ARG A C 1
ATOM 570 O O . ARG A 1 72 ? -8.201 14.404 1.529 1.00 96.88 72 ARG A O 1
ATOM 577 N N . ARG A 1 73 ? -8.192 13.056 -0.254 1.00 96.56 73 ARG A N 1
ATOM 578 C CA . ARG A 1 73 ? -9.482 13.535 -0.782 1.00 96.56 73 ARG A CA 1
ATOM 579 C C . ARG A 1 73 ? -10.577 13.376 0.274 1.00 96.56 73 ARG A C 1
ATOM 581 O O . ARG A 1 73 ? -10.786 12.275 0.780 1.00 96.56 73 ARG A O 1
ATOM 588 N N . GLY A 1 74 ? -11.282 14.467 0.569 1.00 96.81 74 GLY A N 1
ATOM 589 C CA . GLY A 1 74 ? -12.424 14.462 1.480 1.00 96.81 74 GLY A CA 1
ATOM 590 C C . GLY A 1 74 ? -13.615 13.702 0.896 1.00 96.81 74 GLY A C 1
ATOM 591 O O . GLY A 1 74 ? -13.953 13.873 -0.279 1.00 96.81 74 GLY A O 1
ATOM 592 N N . ARG A 1 75 ? -14.259 12.877 1.720 1.00 96.06 75 ARG A N 1
ATOM 593 C CA . ARG A 1 75 ? -15.428 12.063 1.371 1.00 96.06 75 ARG A CA 1
ATOM 594 C C . ARG A 1 75 ? -16.436 12.065 2.516 1.00 96.06 75 ARG A C 1
ATOM 596 O O . ARG A 1 75 ? -16.096 12.403 3.650 1.00 96.06 75 ARG A O 1
ATOM 603 N N . SER A 1 76 ? -17.670 11.688 2.202 1.00 97.56 76 SER A N 1
ATOM 604 C CA . SER A 1 76 ? -18.678 11.399 3.220 1.00 97.56 76 SER A CA 1
ATOM 605 C C . SER A 1 76 ? -18.295 10.137 3.990 1.00 97.56 76 SER A C 1
ATOM 607 O O . SER A 1 76 ? -17.802 9.176 3.398 1.00 97.56 76 SER A O 1
ATOM 609 N N . VAL A 1 77 ? -18.519 10.155 5.299 1.00 97.44 77 VAL A N 1
ATOM 610 C CA . VAL A 1 77 ? -18.267 9.026 6.192 1.00 97.44 77 VAL A CA 1
ATOM 611 C C . VAL A 1 77 ? -19.424 8.024 6.073 1.00 97.44 77 VAL A C 1
ATOM 613 O O . VAL A 1 77 ? -20.577 8.417 6.298 1.00 97.44 77 VAL A O 1
ATOM 616 N N . PRO A 1 78 ? -19.147 6.752 5.719 1.00 96.69 78 PRO A N 1
ATOM 617 C CA . PRO A 1 78 ? -20.137 5.676 5.748 1.00 96.69 78 PRO A CA 1
ATOM 618 C C . PRO A 1 78 ? -20.773 5.533 7.132 1.00 96.69 78 PRO A C 1
ATOM 620 O O . PRO A 1 78 ? -20.103 5.761 8.137 1.00 96.69 78 PRO A O 1
ATOM 623 N N . GLU A 1 79 ? -22.045 5.137 7.197 1.00 96.00 79 GLU A N 1
ATOM 624 C CA . GLU A 1 79 ? -22.803 5.080 8.459 1.00 96.00 79 GLU A CA 1
ATOM 625 C C . GLU A 1 79 ? -22.122 4.217 9.524 1.00 96.00 79 GLU A C 1
ATOM 627 O O . GLU A 1 79 ? -22.022 4.628 10.676 1.00 96.00 79 GLU A O 1
ATOM 632 N N . GLU A 1 80 ? -21.563 3.084 9.107 1.00 96.19 80 GLU A N 1
ATOM 633 C CA . GLU A 1 80 ? -20.803 2.150 9.943 1.00 96.19 80 GLU A CA 1
ATOM 634 C C . GLU A 1 80 ? -19.543 2.761 10.582 1.00 96.19 80 GLU A C 1
ATOM 636 O O . GLU A 1 80 ? -19.162 2.372 11.683 1.00 96.19 80 GLU A O 1
ATOM 641 N N . 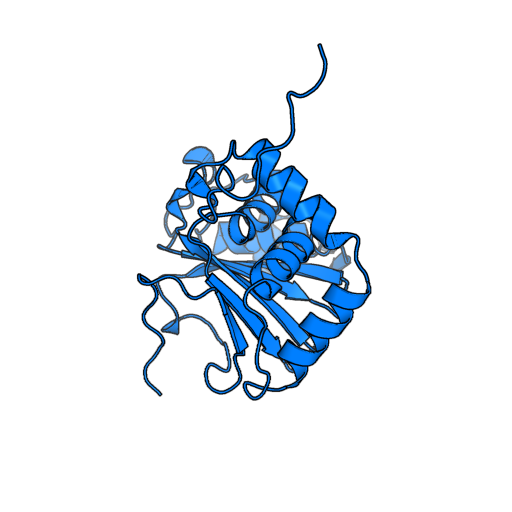LEU A 1 81 ? -18.922 3.760 9.943 1.00 96.50 81 LEU A N 1
ATOM 642 C CA . LEU A 1 81 ? -17.714 4.424 10.447 1.00 96.50 81 LEU A CA 1
ATOM 643 C C . LEU A 1 81 ? -18.016 5.704 11.239 1.00 96.50 81 LEU A C 1
ATOM 645 O O . LEU A 1 81 ? -17.122 6.233 11.906 1.00 96.50 81 LEU A O 1
ATOM 649 N N . ARG A 1 82 ? -19.257 6.215 11.203 1.00 94.12 82 ARG A N 1
ATOM 650 C CA . ARG A 1 82 ? -19.643 7.435 11.939 1.00 94.12 82 ARG A CA 1
ATOM 651 C C . ARG A 1 82 ? -19.401 7.324 13.451 1.00 94.12 82 ARG A C 1
ATOM 653 O O . ARG A 1 82 ? -18.872 8.293 13.992 1.00 94.12 82 ARG A O 1
ATOM 660 N N . PRO A 1 83 ? -19.696 6.196 14.136 1.00 93.06 83 PRO A N 1
ATOM 661 C CA . PRO A 1 83 ? -19.424 6.066 15.570 1.00 93.06 83 PRO A CA 1
ATOM 662 C C . PRO A 1 83 ? -17.938 6.181 15.927 1.00 93.06 83 PRO A C 1
ATOM 664 O O . PRO A 1 83 ? -17.607 6.691 16.991 1.00 93.06 83 PRO A O 1
ATOM 667 N N . LEU A 1 84 ? -17.043 5.736 15.036 1.00 92.00 84 LEU A N 1
ATOM 668 C CA . LEU A 1 84 ? -15.594 5.807 15.247 1.00 92.00 84 LEU A CA 1
ATOM 669 C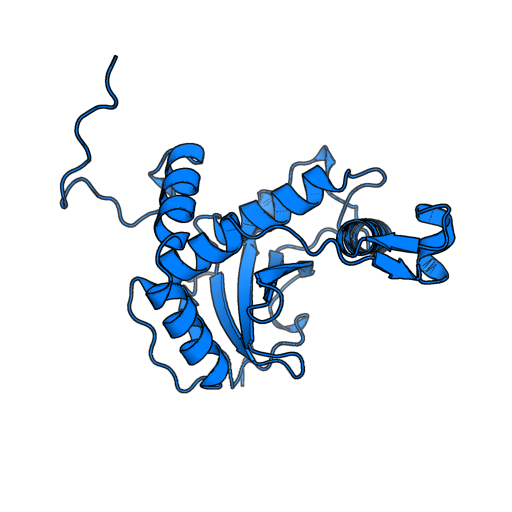 C . LEU A 1 84 ? -15.031 7.203 14.964 1.00 92.00 84 LEU A C 1
ATOM 671 O O . LEU A 1 84 ? -14.118 7.651 15.651 1.00 92.00 84 LEU A O 1
ATOM 675 N N . LEU A 1 85 ? -15.543 7.879 13.932 1.00 94.00 85 LEU A N 1
ATOM 676 C CA . LEU A 1 85 ? -14.986 9.151 13.464 1.00 94.00 85 LEU A CA 1
ATOM 677 C C . LEU A 1 85 ? -15.677 10.388 14.051 1.00 94.00 85 LEU A C 1
ATOM 679 O O . LEU A 1 85 ? -15.088 11.466 14.010 1.00 94.00 85 LEU A O 1
ATOM 683 N N . GLY A 1 86 ? -16.911 10.265 14.548 1.00 94.56 86 GLY A N 1
ATOM 684 C CA . GLY A 1 86 ? -17.662 11.351 15.190 1.00 94.56 86 GLY A CA 1
ATOM 685 C C . GLY A 1 86 ? -18.035 12.522 14.270 1.00 94.56 86 GLY A C 1
ATOM 686 O O . GLY A 1 86 ? -18.374 13.599 14.753 1.00 94.56 86 GLY A O 1
ATOM 687 N N . ARG A 1 87 ? -17.945 12.348 12.946 1.00 95.19 87 ARG A N 1
ATOM 688 C CA . ARG A 1 87 ? -18.188 13.395 11.938 1.00 95.19 87 ARG A CA 1
ATOM 689 C C . ARG A 1 87 ? -18.711 12.806 10.634 1.00 95.19 87 ARG A C 1
ATOM 691 O O . ARG A 1 87 ? -18.510 11.630 10.348 1.00 95.19 87 ARG A O 1
ATOM 698 N N . GLU A 1 88 ? -19.336 13.644 9.814 1.00 96.00 88 GLU A N 1
ATOM 699 C CA . GLU A 1 88 ? -19.931 13.232 8.533 1.00 96.00 88 GLU A CA 1
ATOM 700 C C . GLU A 1 88 ? -18.955 13.265 7.356 1.00 96.00 88 GLU A C 1
ATOM 702 O O . GLU A 1 88 ? -19.223 12.678 6.307 1.00 96.00 88 GLU A O 1
ATOM 707 N N . ARG A 1 89 ? -17.822 13.960 7.501 1.00 97.69 89 ARG A N 1
ATOM 708 C CA . ARG A 1 89 ? -16.794 14.078 6.463 1.00 97.69 89 ARG A CA 1
ATOM 709 C C . ARG A 1 89 ? -15.421 13.763 7.026 1.00 97.69 89 ARG A C 1
ATOM 711 O O . ARG A 1 89 ? -15.061 14.260 8.087 1.00 97.69 89 ARG A O 1
ATOM 718 N N . ALA A 1 90 ? -14.645 12.996 6.276 1.00 97.44 90 ALA A N 1
ATOM 719 C CA . ALA A 1 90 ? -13.265 12.667 6.605 1.00 97.44 90 ALA A CA 1
ATOM 720 C C . ALA A 1 90 ? -12.436 12.529 5.322 1.00 97.44 90 ALA A C 1
ATOM 722 O O . ALA A 1 90 ? -12.970 12.404 4.215 1.00 97.44 90 ALA A O 1
ATOM 723 N N . THR A 1 91 ? -11.119 12.585 5.451 1.00 97.81 91 THR A N 1
ATOM 724 C CA . THR A 1 91 ? -10.192 12.282 4.359 1.00 97.81 91 THR A CA 1
ATOM 725 C C . THR A 1 91 ? -10.187 10.784 4.055 1.00 97.81 91 THR A C 1
ATOM 727 O O . THR A 1 91 ? -10.496 9.961 4.916 1.00 97.81 91 THR A O 1
ATOM 730 N N . SER A 1 92 ? -9.805 10.406 2.829 1.00 97.38 92 SER A N 1
ATOM 731 C CA . SER A 1 92 ? -9.655 8.990 2.461 1.00 97.38 92 SER A CA 1
ATOM 732 C C . SER A 1 92 ? -8.742 8.246 3.443 1.00 97.38 92 SER A C 1
ATOM 734 O O . SER A 1 92 ? -9.083 7.145 3.853 1.00 97.38 92 SER A O 1
ATOM 736 N N . LEU A 1 93 ? -7.626 8.852 3.864 1.00 98.25 93 LEU A N 1
ATOM 737 C CA . LEU A 1 93 ? -6.732 8.274 4.868 1.00 98.25 93 LEU A CA 1
ATOM 738 C C . LEU A 1 93 ? -7.468 7.914 6.168 1.00 98.25 93 LEU A C 1
ATOM 740 O O . LEU A 1 93 ? -7.418 6.766 6.596 1.00 98.25 93 LEU A O 1
ATOM 744 N N . GLU A 1 94 ? -8.180 8.869 6.766 1.00 97.88 94 GLU A N 1
ATOM 745 C CA . GLU A 1 94 ? -8.909 8.660 8.026 1.00 97.88 94 GLU A CA 1
ATOM 746 C C . GLU A 1 94 ? -9.990 7.577 7.890 1.00 97.88 94 GLU A C 1
ATOM 748 O O . GLU A 1 94 ? -10.159 6.757 8.790 1.00 97.88 94 GLU A O 1
ATOM 753 N N . LEU A 1 95 ? -10.678 7.525 6.743 1.00 98.19 95 LEU A N 1
ATOM 754 C CA . LEU A 1 95 ? -11.647 6.468 6.443 1.00 98.19 95 LEU A CA 1
ATOM 755 C C . LEU A 1 95 ? -10.986 5.089 6.373 1.00 98.19 95 LEU A C 1
ATOM 757 O O . LEU A 1 95 ? -11.510 4.131 6.933 1.00 98.19 95 LEU A O 1
ATOM 761 N N . HIS A 1 96 ? -9.832 4.980 5.712 1.00 98.38 96 HIS A N 1
ATOM 762 C CA . HIS A 1 96 ? -9.113 3.712 5.622 1.00 98.38 96 HIS A CA 1
ATOM 763 C C . HIS A 1 96 ? -8.608 3.244 6.989 1.00 98.38 96 HIS A C 1
ATOM 765 O O . HIS A 1 96 ? -8.731 2.057 7.282 1.00 98.38 96 HIS A O 1
ATOM 771 N N . VAL A 1 97 ? -8.105 4.150 7.832 1.00 98.12 97 VAL A N 1
ATOM 772 C CA . VAL A 1 97 ? -7.684 3.832 9.208 1.00 98.12 97 VAL A CA 1
ATOM 773 C C . VAL A 1 97 ? -8.865 3.301 10.014 1.00 98.12 97 VAL A C 1
ATOM 775 O O . VAL A 1 97 ? -8.778 2.209 10.570 1.00 98.12 97 VAL A O 1
ATOM 778 N N . ALA A 1 98 ? -9.988 4.028 10.022 1.00 98.00 98 ALA A N 1
ATOM 779 C CA . ALA A 1 98 ? -11.194 3.615 10.735 1.00 98.00 98 ALA A CA 1
ATOM 780 C C 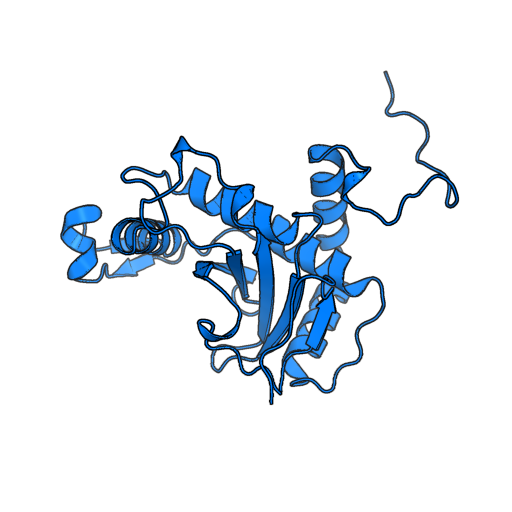. ALA A 1 98 ? -11.697 2.249 10.249 1.00 98.00 98 ALA A C 1
ATOM 782 O O . ALA A 1 98 ? -11.998 1.381 11.067 1.00 98.00 98 ALA A O 1
ATOM 783 N N . GLN A 1 99 ? -11.691 2.020 8.932 1.00 98.25 99 GLN A N 1
ATOM 784 C CA . GLN A 1 99 ? -12.023 0.721 8.355 1.00 98.25 99 GLN A CA 1
ATOM 785 C C . GLN A 1 99 ? -11.077 -0.380 8.848 1.00 98.25 99 GLN A C 1
ATOM 787 O O . GLN A 1 99 ? -11.538 -1.443 9.242 1.00 98.25 99 GLN A O 1
ATOM 792 N N . ARG A 1 100 ? -9.755 -0.150 8.868 1.00 98.06 100 ARG A N 1
ATOM 793 C CA . ARG A 1 100 ? -8.791 -1.161 9.332 1.00 98.06 100 ARG A CA 1
ATOM 794 C C . ARG A 1 100 ? -8.919 -1.474 10.819 1.00 98.06 100 ARG A C 1
ATOM 796 O O . ARG A 1 100 ? -8.693 -2.619 11.205 1.00 98.06 100 ARG A O 1
ATOM 803 N N . VAL A 1 101 ? -9.293 -0.491 11.633 1.00 97.81 101 VAL A N 1
ATOM 804 C CA . VAL A 1 101 ? -9.624 -0.705 13.047 1.00 97.81 101 VAL A CA 1
ATOM 805 C C . VAL A 1 101 ? -10.905 -1.533 13.175 1.00 97.81 101 VAL A C 1
ATOM 807 O O . VAL A 1 101 ? -10.913 -2.528 13.895 1.00 97.81 101 VAL A O 1
ATOM 810 N N . MET A 1 102 ? -11.959 -1.192 12.428 1.00 97.50 102 MET A N 1
ATOM 811 C CA . MET A 1 102 ? -13.226 -1.938 12.424 1.00 97.50 102 MET A CA 1
ATOM 812 C C . MET A 1 102 ? -13.043 -3.393 11.954 1.00 97.50 102 MET A C 1
ATOM 814 O O . MET A 1 102 ? -13.549 -4.329 12.575 1.00 97.50 102 MET A O 1
ATOM 818 N N . ASP A 1 103 ? -12.236 -3.610 10.914 1.00 97.00 103 ASP A N 1
ATOM 819 C CA . ASP A 1 103 ? -11.868 -4.938 10.408 1.00 97.00 103 ASP A CA 1
ATOM 820 C C . ASP A 1 103 ? -10.948 -5.700 11.381 1.00 97.00 103 ASP A C 1
ATOM 822 O O . ASP A 1 103 ? -10.751 -6.907 11.251 1.00 97.00 103 ASP A O 1
ATOM 826 N N . GLY A 1 104 ? -10.413 -5.035 12.408 1.00 97.75 104 GLY A N 1
ATOM 827 C CA . GLY A 1 104 ? -9.490 -5.612 13.384 1.00 97.75 104 GLY A CA 1
ATOM 828 C C . GLY A 1 104 ? -8.087 -5.867 12.832 1.00 97.75 104 GLY A C 1
ATOM 829 O O . GLY A 1 104 ? -7.341 -6.634 13.432 1.00 97.75 104 GLY A O 1
ATOM 830 N N . HIS A 1 105 ? -7.722 -5.257 11.704 1.00 98.12 105 HIS A N 1
ATOM 831 C CA . HIS A 1 105 ? -6.359 -5.305 11.169 1.00 98.12 105 HIS A CA 1
ATOM 832 C C . HIS A 1 105 ? -5.407 -4.433 11.999 1.00 98.12 105 HIS A C 1
ATOM 834 O O . HIS A 1 105 ? -4.243 -4.785 12.170 1.00 98.12 105 HIS A O 1
ATOM 840 N N . LEU A 1 106 ? -5.910 -3.313 12.527 1.00 98.19 106 LEU A N 1
ATOM 841 C CA . LEU A 1 106 ? -5.154 -2.372 13.355 1.00 98.19 106 LEU A CA 1
ATOM 842 C C . LEU A 1 106 ? -5.769 -2.225 14.744 1.00 98.19 106 LEU A C 1
ATOM 844 O O . LEU A 1 106 ? -6.974 -2.415 14.925 1.00 98.19 106 LEU A O 1
ATOM 848 N N . ALA A 1 107 ? -4.935 -1.866 15.716 1.00 97.75 107 ALA A N 1
ATOM 849 C CA . ALA A 1 107 ? -5.371 -1.587 17.074 1.00 97.75 107 ALA A CA 1
ATOM 850 C C . ALA A 1 107 ? -6.270 -0.331 17.128 1.00 97.75 107 ALA A C 1
ATOM 852 O O . ALA A 1 107 ? -6.020 0.642 16.400 1.00 97.75 107 ALA A O 1
ATOM 853 N N . PRO A 1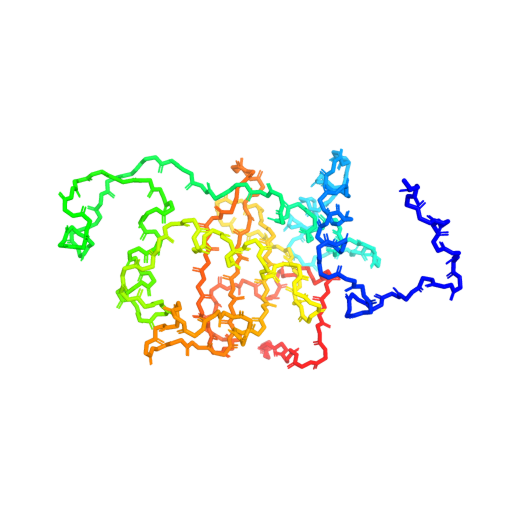 108 ? -7.302 -0.302 17.995 1.00 96.19 108 PRO A N 1
ATOM 854 C CA . PRO A 1 108 ? -8.081 0.907 18.249 1.00 96.19 108 PRO A CA 1
ATOM 855 C C . PRO A 1 108 ? -7.189 2.095 18.620 1.00 96.19 108 PRO A C 1
ATOM 857 O O . PRO A 1 108 ? -6.245 1.954 19.389 1.00 96.19 108 PRO A O 1
ATOM 860 N N . GLY A 1 109 ? -7.494 3.273 18.074 1.00 93.44 109 GLY A N 1
ATOM 861 C CA . GLY A 1 109 ? -6.710 4.487 18.326 1.00 93.44 109 GLY A CA 1
ATOM 862 C C . GLY A 1 109 ? -5.449 4.637 17.470 1.00 93.44 109 GLY A C 1
ATOM 863 O O . GLY A 1 109 ? -4.747 5.630 17.643 1.00 93.44 109 GLY A O 1
ATOM 864 N N . THR A 1 110 ? -5.172 3.719 16.532 1.00 97.19 110 THR A N 1
ATOM 865 C CA . THR A 1 110 ? -4.052 3.864 15.583 1.00 97.19 110 THR A CA 1
ATOM 866 C C . THR A 1 110 ? -4.144 5.207 14.837 1.00 97.19 110 THR A C 1
ATOM 868 O O . THR A 1 110 ? -5.137 5.436 14.138 1.00 97.19 110 THR A O 1
ATOM 871 N N . PRO A 1 111 ? -3.133 6.093 14.940 1.00 96.62 111 PRO A N 1
ATOM 872 C CA . PRO A 1 111 ? -3.143 7.379 14.250 1.00 96.62 111 PRO A CA 1
ATOM 873 C C . PRO A 1 111 ? -3.019 7.242 12.722 1.00 96.62 111 PRO A C 1
ATOM 875 O O . PRO A 1 111 ? -2.352 6.317 12.239 1.00 96.62 111 PRO A O 1
ATOM 878 N N . PRO A 1 112 ? -3.584 8.180 11.938 1.00 97.25 112 PRO A N 1
ATOM 879 C CA . PRO A 1 112 ? -3.428 8.205 10.484 1.00 97.25 112 PRO A CA 1
ATOM 880 C C . PRO A 1 112 ? -1.976 8.168 9.994 1.00 97.25 112 PRO A C 1
ATOM 882 O O . PRO A 1 112 ? -1.683 7.506 9.001 1.00 97.25 112 PRO A O 1
ATOM 885 N N . GLU A 1 113 ? -1.070 8.838 10.702 1.00 97.44 113 GLU A N 1
ATOM 886 C CA . GLU A 1 113 ? 0.355 8.933 10.374 1.00 97.44 113 GLU A CA 1
ATOM 887 C C . GLU A 1 113 ? 1.054 7.580 10.526 1.00 97.44 113 GLU A C 1
ATOM 889 O O . GLU A 1 113 ? 1.901 7.226 9.707 1.00 97.44 113 GLU A O 1
ATOM 894 N N . VAL A 1 114 ? 0.664 6.799 11.541 1.00 98.00 114 VAL A N 1
ATOM 895 C CA . VAL A 1 114 ? 1.187 5.444 11.750 1.00 98.00 114 VAL A CA 1
ATOM 896 C C . VAL A 1 114 ? 0.763 4.558 10.589 1.00 98.00 114 VAL A C 1
ATOM 898 O O . VAL A 1 114 ? 1.607 3.939 9.952 1.00 98.00 114 VAL A O 1
ATOM 901 N N . TYR A 1 115 ? -0.527 4.542 10.252 1.00 98.44 115 TYR A N 1
ATOM 902 C CA . TYR A 1 115 ? -1.031 3.738 9.138 1.00 98.44 115 TYR A CA 1
ATOM 903 C C . TYR A 1 115 ? -0.427 4.143 7.784 1.00 98.44 115 TYR A C 1
ATOM 905 O O . TYR A 1 115 ? -0.069 3.270 6.991 1.00 98.44 115 TYR A O 1
ATOM 913 N N . GLU A 1 116 ? -0.272 5.443 7.515 1.00 98.31 116 GLU A N 1
ATOM 914 C CA . GLU A 1 116 ? 0.440 5.913 6.323 1.00 98.31 116 GLU A CA 1
ATOM 915 C C . GLU A 1 116 ? 1.892 5.417 6.329 1.00 98.31 116 GLU A C 1
ATOM 917 O O . GLU A 1 116 ? 2.339 4.858 5.329 1.00 98.31 116 GLU A O 1
ATOM 922 N N . GLY A 1 117 ? 2.588 5.505 7.466 1.00 97.56 117 GLY A N 1
ATOM 923 C CA . GLY A 1 117 ? 3.923 4.938 7.658 1.00 97.56 117 GLY A CA 1
ATOM 924 C C . GLY A 1 117 ? 3.999 3.447 7.316 1.00 97.56 117 GLY A C 1
ATOM 925 O O . GLY A 1 117 ? 4.867 3.051 6.541 1.00 97.56 117 GLY A O 1
ATOM 926 N N . LEU A 1 118 ? 3.046 2.637 7.793 1.00 97.88 118 LEU A N 1
ATOM 927 C CA . LEU A 1 118 ? 2.965 1.207 7.458 1.00 97.88 118 LEU A CA 1
ATOM 928 C C . LEU A 1 118 ? 2.769 0.979 5.952 1.00 97.88 118 LEU A C 1
ATOM 930 O O . LEU A 1 118 ? 3.345 0.058 5.370 1.00 97.88 118 LEU A O 1
ATOM 934 N N . CYS A 1 119 ? 1.966 1.824 5.299 1.00 98.31 119 CYS A N 1
ATOM 935 C CA . CYS A 1 119 ? 1.744 1.734 3.858 1.00 98.31 119 CYS A CA 1
ATOM 936 C C . CYS A 1 119 ? 2.990 2.113 3.043 1.00 98.31 119 CYS A C 1
ATOM 938 O O . CYS A 1 119 ? 3.216 1.537 1.982 1.00 98.31 119 CYS A O 1
ATOM 940 N N . LEU A 1 120 ? 3.804 3.049 3.537 1.00 96.94 120 LEU A N 1
ATOM 941 C CA . LEU A 1 120 ? 5.087 3.423 2.934 1.00 96.94 120 LEU A CA 1
ATOM 942 C C . LEU A 1 120 ? 6.180 2.383 3.217 1.00 96.94 120 LEU A C 1
ATOM 944 O O . LEU A 1 120 ? 7.104 2.225 2.424 1.00 96.94 120 LEU A O 1
ATOM 948 N N . GLU A 1 121 ? 6.083 1.663 4.333 1.00 95.31 121 GLU A N 1
ATOM 949 C CA . GLU A 1 121 ? 7.052 0.647 4.733 1.00 95.31 121 GLU A CA 1
ATOM 950 C C . GLU A 1 121 ? 6.929 -0.648 3.928 1.00 95.31 121 GLU A C 1
ATOM 952 O O . GLU A 1 121 ? 7.941 -1.209 3.510 1.00 95.31 121 GLU A O 1
ATOM 957 N N . ALA A 1 122 ? 5.706 -1.087 3.631 1.00 96.62 122 ALA A N 1
ATOM 958 C CA . ALA A 1 122 ? 5.465 -2.315 2.878 1.00 96.62 122 ALA A CA 1
ATOM 959 C C . ALA A 1 122 ? 6.221 -2.412 1.532 1.00 96.62 122 ALA A C 1
ATOM 961 O O . ALA A 1 122 ? 6.886 -3.424 1.319 1.00 96.62 122 ALA A O 1
ATOM 962 N N . PRO A 1 123 ? 6.206 -1.410 0.625 1.00 95.69 123 PRO A N 1
ATOM 963 C CA . PRO A 1 123 ? 6.988 -1.464 -0.616 1.00 95.69 123 PRO A CA 1
ATOM 964 C C . PRO A 1 123 ? 8.508 -1.405 -0.398 1.00 95.69 123 PRO A C 1
ATOM 966 O O . PRO A 1 123 ? 9.258 -1.845 -1.268 1.00 95.69 123 PRO A O 1
ATOM 969 N N . ALA A 1 124 ? 8.976 -0.876 0.739 1.00 92.44 124 ALA A N 1
ATOM 970 C CA . ALA A 1 124 ? 10.395 -0.860 1.096 1.00 92.44 124 ALA A CA 1
ATOM 971 C C . ALA A 1 124 ? 10.864 -2.174 1.740 1.00 92.44 124 ALA A C 1
ATOM 973 O O . ALA A 1 124 ? 12.074 -2.384 1.857 1.00 92.44 124 ALA A O 1
ATOM 974 N N . HIS A 1 125 ? 9.937 -3.041 2.163 1.00 91.56 125 HIS A N 1
ATOM 975 C CA . HIS A 1 125 ? 10.261 -4.289 2.836 1.00 91.56 125 HIS A CA 1
ATOM 976 C C . HIS A 1 125 ? 11.135 -5.178 1.927 1.00 91.56 125 HIS A C 1
ATOM 978 O O . HIS A 1 125 ? 10.804 -5.365 0.751 1.00 91.56 125 HIS A O 1
ATOM 984 N N . PRO A 1 126 ? 12.235 -5.773 2.427 1.00 84.75 126 PRO A N 1
ATOM 985 C CA . PRO A 1 126 ? 13.156 -6.544 1.586 1.00 84.75 126 PRO A CA 1
ATOM 986 C C . PRO A 1 126 ? 12.495 -7.721 0.873 1.00 84.75 126 PRO A C 1
ATOM 988 O O . PRO A 1 126 ? 12.814 -8.038 -0.274 1.00 84.75 126 PRO A O 1
ATOM 991 N N . GLU A 1 127 ? 11.516 -8.325 1.536 1.00 88.56 127 GLU A N 1
ATOM 992 C CA . GLU A 1 127 ? 10.737 -9.433 1.002 1.00 88.56 127 GLU A CA 1
ATOM 993 C C . GLU A 1 127 ? 9.456 -8.993 0.289 1.00 88.56 127 GLU A C 1
ATOM 995 O O . GLU A 1 127 ? 8.628 -9.839 -0.009 1.00 88.56 127 GLU A O 1
ATOM 1000 N N . ALA A 1 128 ? 9.256 -7.702 0.009 1.00 93.25 128 ALA A N 1
ATOM 1001 C CA . ALA A 1 128 ? 8.058 -7.249 -0.686 1.00 93.25 128 ALA A CA 1
ATOM 1002 C C . ALA A 1 128 ? 7.944 -7.877 -2.082 1.00 93.25 128 ALA A C 1
ATOM 1004 O O . ALA A 1 128 ? 8.894 -7.875 -2.876 1.00 93.25 128 ALA A O 1
ATOM 1005 N N . ALA A 1 129 ? 6.749 -8.362 -2.396 1.00 95.88 129 ALA A N 1
ATOM 1006 C CA . ALA A 1 129 ? 6.328 -8.627 -3.755 1.00 95.88 129 ALA A CA 1
ATOM 1007 C C . ALA A 1 129 ? 5.792 -7.338 -4.376 1.00 95.88 129 ALA A C 1
ATOM 1009 O O . ALA A 1 129 ? 5.006 -6.630 -3.747 1.00 95.88 129 ALA A O 1
ATOM 1010 N N . LEU A 1 130 ? 6.215 -7.043 -5.603 1.00 97.44 130 LEU A N 1
ATOM 1011 C CA . LEU A 1 130 ? 5.839 -5.835 -6.329 1.00 97.44 130 LEU A CA 1
ATOM 1012 C C . LEU A 1 130 ? 5.308 -6.209 -7.698 1.00 97.44 130 LEU A C 1
ATOM 1014 O O . LEU A 1 130 ? 5.934 -6.972 -8.441 1.00 97.44 130 LEU A O 1
ATOM 1018 N N . PHE A 1 131 ? 4.154 -5.655 -8.035 1.00 97.62 131 PHE A N 1
ATOM 1019 C CA . PHE A 1 131 ? 3.492 -5.957 -9.287 1.00 97.62 131 PHE A CA 1
ATOM 1020 C C . PHE A 1 131 ? 2.610 -4.807 -9.761 1.00 97.62 131 PHE A C 1
ATOM 1022 O O . PHE A 1 131 ? 2.203 -3.937 -8.992 1.00 97.62 131 PHE A O 1
ATOM 1029 N N . ALA A 1 132 ? 2.346 -4.805 -11.060 1.00 97.94 132 ALA A N 1
ATOM 1030 C CA . ALA A 1 132 ? 1.587 -3.782 -11.754 1.00 97.94 132 ALA A CA 1
ATOM 1031 C C . ALA A 1 132 ? 0.383 -4.420 -12.450 1.00 97.94 132 ALA A C 1
ATOM 1033 O O . ALA A 1 132 ? 0.488 -5.516 -13.002 1.00 97.94 132 ALA A O 1
ATOM 1034 N N . TYR A 1 133 ? -0.764 -3.748 -12.417 1.00 97.38 133 TYR A N 1
ATOM 1035 C CA . TYR A 1 133 ? -1.972 -4.193 -13.114 1.00 97.38 133 TYR A CA 1
ATOM 1036 C C . TYR A 1 133 ? -2.936 -3.023 -13.328 1.00 97.38 133 TYR A C 1
ATOM 1038 O O . TYR A 1 133 ? -2.765 -1.945 -12.759 1.00 97.38 133 TYR A O 1
ATOM 1046 N N . ALA A 1 134 ? -3.964 -3.228 -14.147 1.00 95.31 134 ALA A N 1
ATOM 1047 C CA . ALA A 1 134 ? -5.023 -2.251 -14.365 1.00 95.31 134 ALA A CA 1
ATOM 1048 C C . ALA A 1 134 ? -6.317 -2.676 -13.663 1.00 95.31 134 ALA A C 1
ATOM 1050 O O . ALA A 1 134 ? -6.740 -3.827 -13.773 1.00 95.31 134 ALA A O 1
ATOM 1051 N N . ARG A 1 135 ? -6.954 -1.724 -12.977 1.00 90.56 135 ARG A N 1
ATOM 1052 C CA . ARG A 1 135 ? -8.340 -1.809 -12.494 1.00 90.56 135 ARG A CA 1
ATOM 1053 C C . ARG A 1 135 ? -9.241 -0.942 -13.371 1.00 90.56 135 ARG A C 1
ATOM 1055 O O . ARG A 1 135 ? -8.745 -0.143 -14.166 1.00 90.56 135 ARG A O 1
ATOM 1062 N N . ASP A 1 136 ? -10.553 -1.023 -13.170 1.00 87.81 136 ASP A N 1
ATOM 1063 C CA . ASP A 1 136 ? -11.522 -0.153 -13.854 1.00 87.81 136 ASP A CA 1
ATOM 1064 C C . ASP A 1 136 ? -11.235 1.338 -13.620 1.00 87.81 136 ASP A C 1
ATOM 1066 O O . ASP A 1 136 ? -11.446 2.172 -14.495 1.00 87.81 136 ASP A O 1
ATOM 1070 N N . GLN A 1 137 ? -10.694 1.680 -12.446 1.00 88.75 137 GLN A N 1
ATOM 1071 C CA . GLN A 1 137 ? -10.322 3.051 -12.084 1.00 88.75 137 GLN A CA 1
ATOM 1072 C C . GLN A 1 137 ? -8.947 3.478 -12.632 1.00 88.75 137 GLN A C 1
ATOM 1074 O O . GLN A 1 137 ? -8.529 4.615 -12.407 1.00 88.75 137 GLN A O 1
ATOM 1079 N N . GLY A 1 138 ? -8.238 2.586 -13.330 1.00 93.94 138 GLY A N 1
ATOM 1080 C CA . GLY A 1 138 ? -6.961 2.862 -13.982 1.00 93.94 138 GLY A CA 1
ATOM 1081 C C . GLY A 1 138 ? -5.800 1.964 -13.535 1.00 93.94 138 GLY A C 1
ATOM 1082 O O . GLY A 1 138 ? -5.976 1.038 -12.736 1.00 93.94 138 GLY A O 1
ATOM 1083 N N . PRO A 1 139 ? -4.595 2.227 -14.070 1.00 97.12 139 PRO A N 1
ATOM 1084 C CA . PRO A 1 139 ? -3.390 1.478 -13.738 1.00 97.12 139 PRO A CA 1
ATOM 1085 C C . PRO A 1 139 ? -2.938 1.727 -12.300 1.00 97.12 139 PRO A C 1
ATOM 1087 O O . PRO A 1 139 ? -2.989 2.854 -11.791 1.00 97.12 139 PRO A O 1
ATOM 1090 N N . VAL A 1 140 ? -2.432 0.672 -11.666 1.00 97.88 140 VAL A N 1
ATOM 1091 C CA . VAL A 1 140 ? -1.937 0.690 -10.290 1.00 97.88 140 VAL A CA 1
ATOM 1092 C C . VAL A 1 140 ? -0.608 -0.055 -10.156 1.00 97.88 140 VAL A C 1
ATOM 1094 O O . VAL A 1 140 ? -0.302 -0.969 -10.925 1.00 97.88 140 VAL A O 1
ATOM 1097 N N . LEU A 1 141 ? 0.161 0.332 -9.140 1.00 98.25 141 LEU A N 1
ATOM 1098 C CA . LEU A 1 141 ? 1.210 -0.504 -8.558 1.00 98.25 141 LEU A CA 1
ATOM 1099 C C . LEU A 1 141 ? 0.685 -1.092 -7.259 1.00 98.25 141 LEU A C 1
ATOM 1101 O O . LEU A 1 141 ? -0.091 -0.446 -6.549 1.00 98.25 141 LEU A O 1
ATOM 1105 N N . ALA A 1 142 ? 1.138 -2.288 -6.925 1.00 98.38 142 ALA A N 1
ATOM 1106 C CA . ALA A 1 142 ? 0.848 -2.881 -5.643 1.00 98.38 142 ALA A CA 1
ATOM 1107 C C . ALA A 1 142 ? 2.079 -3.522 -5.014 1.00 98.38 142 ALA A C 1
ATOM 1109 O O . ALA A 1 142 ? 2.970 -4.025 -5.702 1.00 98.38 142 ALA A O 1
ATOM 1110 N N . ALA A 1 143 ? 2.082 -3.492 -3.686 1.00 98.38 143 ALA A N 1
ATOM 1111 C CA . ALA A 1 143 ? 3.085 -4.098 -2.838 1.00 98.38 143 ALA A CA 1
ATOM 1112 C C . ALA A 1 143 ? 2.413 -5.051 -1.856 1.00 98.38 143 ALA A C 1
ATOM 1114 O O . ALA A 1 143 ? 1.362 -4.736 -1.299 1.00 98.38 143 ALA A O 1
ATOM 1115 N N . LEU A 1 144 ? 3.035 -6.202 -1.634 1.00 97.75 144 LEU A N 1
ATOM 1116 C CA . LEU A 1 144 ? 2.621 -7.173 -0.633 1.00 97.75 144 LEU A CA 1
ATOM 1117 C C . LEU A 1 144 ? 3.844 -7.582 0.181 1.00 97.75 144 LEU A C 1
ATOM 1119 O O . LEU A 1 144 ? 4.808 -8.095 -0.381 1.00 97.75 144 LEU A O 1
ATOM 1123 N N . ALA A 1 145 ? 3.810 -7.359 1.487 1.00 96.44 145 ALA A N 1
ATOM 1124 C CA . ALA A 1 145 ? 4.901 -7.703 2.397 1.00 96.44 145 ALA A CA 1
ATOM 1125 C C . ALA A 1 145 ? 4.384 -8.567 3.557 1.00 96.44 145 ALA A C 1
ATOM 1127 O O . ALA A 1 145 ? 3.198 -8.483 3.876 1.00 96.44 145 ALA A O 1
ATOM 1128 N N . PRO A 1 146 ? 5.231 -9.374 4.217 1.00 95.56 146 PRO A N 1
ATOM 1129 C CA . PRO A 1 146 ? 4.880 -9.989 5.494 1.00 95.56 146 PRO A CA 1
ATOM 1130 C C . PRO A 1 146 ? 4.417 -8.931 6.500 1.00 95.56 146 PRO A C 1
ATOM 1132 O O . PRO A 1 146 ? 5.068 -7.908 6.659 1.00 95.56 146 PRO A O 1
ATOM 1135 N N . ALA A 1 147 ? 3.315 -9.159 7.208 1.00 97.00 147 ALA A N 1
ATOM 1136 C CA . ALA A 1 147 ? 2.788 -8.206 8.189 1.00 97.00 147 ALA A CA 1
ATOM 1137 C C . ALA A 1 147 ? 3.600 -8.166 9.500 1.00 97.00 147 ALA A C 1
ATOM 1139 O O . ALA A 1 147 ? 3.298 -7.377 10.393 1.00 97.00 147 ALA A O 1
ATOM 1140 N N . SER A 1 148 ? 4.639 -8.998 9.628 1.00 94.25 148 SER A N 1
ATOM 1141 C CA . SER A 1 148 ? 5.506 -9.072 10.809 1.00 94.25 148 SER A CA 1
ATOM 1142 C C . SER A 1 148 ? 6.256 -7.771 11.106 1.00 94.25 148 SER A C 1
ATOM 1144 O O . SER A 1 148 ? 6.635 -7.568 12.259 1.00 94.25 148 SER A O 1
ATOM 1146 N N . PHE A 1 149 ? 6.430 -6.879 10.120 1.00 94.25 149 PHE A N 1
ATOM 1147 C CA . PHE A 1 149 ? 7.037 -5.560 10.341 1.00 94.25 149 PHE A CA 1
ATOM 1148 C C . PHE A 1 149 ? 6.133 -4.601 11.132 1.00 94.25 149 PHE A C 1
ATOM 1150 O O . PHE A 1 149 ? 6.625 -3.617 11.675 1.00 94.25 149 PHE A O 1
ATOM 1157 N N . ILE A 1 150 ? 4.818 -4.851 11.199 1.00 96.69 150 ILE A N 1
ATOM 1158 C CA . ILE A 1 150 ? 3.884 -3.953 11.887 1.00 96.69 150 ILE A CA 1
ATOM 1159 C C . ILE A 1 150 ? 4.200 -3.974 13.395 1.00 96.69 150 ILE A C 1
ATOM 1161 O O . ILE A 1 150 ? 4.217 -5.072 13.968 1.00 96.69 150 ILE A O 1
ATOM 1165 N N . PRO A 1 151 ? 4.424 -2.816 14.050 1.00 95.75 151 PRO A N 1
ATOM 1166 C CA . PRO A 1 151 ? 4.704 -2.739 15.487 1.00 95.75 151 PRO A CA 1
ATOM 1167 C C . PRO A 1 151 ? 3.571 -3.329 16.321 1.00 95.75 151 PRO A C 1
ATOM 1169 O O . PRO A 1 151 ? 2.409 -3.205 15.936 1.00 95.75 151 PRO A O 1
ATOM 1172 N N . GLU A 1 152 ? 3.898 -3.958 17.451 1.00 96.44 152 GLU A N 1
ATOM 1173 C CA . GLU A 1 152 ? 2.935 -4.670 18.303 1.00 96.44 152 GLU A CA 1
ATOM 1174 C C . GLU A 1 152 ? 1.771 -3.772 18.740 1.00 96.44 152 GLU A C 1
ATOM 1176 O O . GLU A 1 152 ? 0.614 -4.182 18.674 1.00 96.44 152 GLU A O 1
ATOM 1181 N N . GLU A 1 153 ? 2.062 -2.511 19.053 1.00 96.75 153 GLU A N 1
ATOM 1182 C CA . GLU A 1 153 ? 1.100 -1.504 19.502 1.00 96.75 153 GLU A CA 1
ATOM 1183 C C . GLU A 1 153 ? 0.068 -1.144 18.425 1.00 96.75 153 GLU A C 1
ATOM 1185 O O . GLU A 1 153 ? -1.023 -0.672 18.739 1.00 96.75 153 GLU A O 1
ATOM 1190 N N . ALA A 1 154 ? 0.399 -1.364 17.150 1.00 97.50 154 ALA A N 1
ATOM 1191 C CA . ALA A 1 154 ? -0.486 -1.104 16.020 1.00 97.50 154 ALA A CA 1
ATOM 1192 C C . ALA A 1 154 ? -1.268 -2.352 15.572 1.00 97.50 154 ALA A C 1
ATOM 1194 O O . ALA A 1 154 ? -2.158 -2.234 14.726 1.00 97.50 154 ALA A O 1
ATOM 1195 N N . ARG A 1 155 ? -0.969 -3.549 16.100 1.00 98.12 155 ARG A N 1
ATOM 1196 C CA . ARG A 1 155 ? -1.595 -4.802 15.646 1.00 98.12 155 ARG A CA 1
ATOM 1197 C C . ARG A 1 155 ? -3.016 -4.931 16.180 1.00 98.12 155 ARG A C 1
ATOM 1199 O O . ARG A 1 155 ? -3.253 -4.921 17.384 1.00 98.12 155 ARG A O 1
ATOM 1206 N N . GLY A 1 156 ? -3.972 -5.107 15.273 1.00 98.00 156 GLY A N 1
ATOM 1207 C CA . GLY A 1 156 ? -5.331 -5.483 15.646 1.00 98.00 156 GLY A CA 1
ATOM 1208 C C . GLY A 1 156 ? -5.471 -6.993 15.895 1.00 98.00 156 GLY A C 1
ATOM 1209 O O . GLY A 1 156 ? -4.643 -7.785 15.436 1.00 98.00 156 GLY A O 1
ATOM 1210 N N . PRO A 1 157 ? -6.549 -7.432 16.569 1.00 97.50 157 PRO A N 1
ATOM 1211 C CA . PRO A 1 157 ? -6.758 -8.837 16.942 1.00 97.50 157 PRO A CA 1
ATOM 1212 C C . PRO A 1 157 ? -6.977 -9.780 15.748 1.00 97.50 157 PRO A C 1
ATOM 1214 O O . PRO A 1 157 ? -6.949 -10.997 15.906 1.00 97.50 157 PRO A O 1
ATOM 1217 N N . ARG A 1 158 ? -7.235 -9.233 14.556 1.00 98.00 158 ARG A N 1
ATOM 1218 C CA . ARG A 1 158 ? -7.465 -9.969 13.306 1.00 98.00 158 ARG A CA 1
ATOM 1219 C C . ARG A 1 158 ? -6.414 -9.639 12.245 1.00 98.00 158 ARG A C 1
ATOM 1221 O O . ARG A 1 158 ? -6.680 -9.819 11.056 1.00 98.00 158 ARG A O 1
ATOM 1228 N N . LEU A 1 159 ? -5.240 -9.147 12.652 1.00 98.12 159 LEU A N 1
ATOM 1229 C CA . LEU A 1 159 ? -4.135 -8.922 11.727 1.00 98.12 159 LEU A CA 1
ATOM 1230 C C . LEU A 1 159 ? -3.769 -10.235 11.020 1.00 98.12 159 LEU A C 1
ATOM 1232 O O . LEU A 1 159 ? -3.519 -11.258 11.658 1.00 98.12 159 LEU A O 1
ATOM 1236 N N . LYS A 1 160 ? -3.759 -10.199 9.688 1.00 97.62 160 LYS A N 1
ATOM 1237 C CA . LYS A 1 160 ? -3.425 -11.355 8.848 1.00 97.62 160 LYS A CA 1
ATOM 1238 C C . LYS A 1 160 ? -1.933 -11.374 8.489 1.00 97.62 160 LYS A C 1
ATOM 1240 O O . LYS A 1 160 ? -1.194 -10.457 8.827 1.00 97.62 160 LYS A O 1
ATOM 1245 N N . ALA A 1 161 ? -1.488 -12.434 7.814 1.00 96.06 161 ALA A N 1
ATOM 1246 C CA . ALA A 1 161 ? -0.069 -12.720 7.593 1.00 96.06 161 ALA A CA 1
ATOM 1247 C C . ALA A 1 161 ? 0.657 -11.722 6.676 1.00 96.06 161 ALA A C 1
ATOM 1249 O O . ALA A 1 161 ? 1.866 -11.546 6.814 1.00 96.06 161 ALA A O 1
ATOM 1250 N N . LEU A 1 162 ? -0.051 -11.082 5.744 1.00 97.56 162 LEU A N 1
ATOM 1251 C CA . LEU A 1 162 ? 0.524 -10.192 4.737 1.00 97.56 162 LEU A CA 1
ATOM 1252 C C . LEU A 1 162 ? -0.135 -8.815 4.805 1.00 97.56 162 LEU A C 1
ATOM 1254 O O . LEU A 1 162 ? -1.318 -8.718 5.112 1.00 97.56 162 LEU A O 1
ATOM 1258 N N . TRP A 1 163 ? 0.605 -7.762 4.472 1.00 98.44 163 TRP A N 1
ATOM 1259 C CA . TRP A 1 163 ? 0.122 -6.392 4.333 1.00 98.44 163 TRP A CA 1
ATOM 1260 C C . TRP A 1 163 ? 0.191 -5.955 2.869 1.00 98.44 163 TRP A C 1
ATOM 1262 O O . TRP A 1 163 ? 1.266 -5.920 2.267 1.00 98.44 163 TRP A O 1
ATOM 1272 N N . PHE A 1 164 ? -0.969 -5.644 2.297 1.00 98.50 164 PHE A N 1
ATOM 1273 C CA . PHE A 1 164 ? -1.149 -5.266 0.903 1.00 98.50 164 PHE A CA 1
ATOM 1274 C C . PHE A 1 164 ? -1.366 -3.763 0.774 1.00 98.50 164 PHE A C 1
ATOM 1276 O O . PHE A 1 164 ? -2.219 -3.212 1.464 1.00 98.50 164 PHE A O 1
ATOM 1283 N N . VAL A 1 165 ? -0.644 -3.112 -0.136 1.00 98.56 165 VAL A N 1
ATOM 1284 C CA . VAL A 1 165 ? -0.723 -1.669 -0.394 1.00 98.56 165 VAL A CA 1
ATOM 1285 C C . VAL A 1 165 ? -0.885 -1.416 -1.884 1.00 98.56 165 VAL A C 1
ATOM 1287 O O . VAL A 1 165 ? -0.225 -2.055 -2.701 1.00 98.56 165 VAL A O 1
ATOM 1290 N N . VAL A 1 166 ? -1.727 -0.448 -2.243 1.00 98.31 166 VAL A N 1
ATOM 1291 C CA . VAL A 1 166 ? -1.964 -0.053 -3.638 1.00 98.31 166 VAL A CA 1
ATOM 1292 C C . VAL A 1 166 ? -1.623 1.413 -3.840 1.00 98.31 166 VAL A C 1
ATOM 1294 O O . VAL A 1 166 ? -2.081 2.272 -3.092 1.00 98.31 166 VAL A O 1
ATOM 1297 N N . TYR A 1 167 ? -0.886 1.698 -4.906 1.00 98.31 167 TYR A N 1
ATOM 1298 C CA . TYR A 1 167 ? -0.636 3.029 -5.442 1.00 98.31 167 TYR A CA 1
ATOM 1299 C C . TYR A 1 167 ? -1.413 3.225 -6.746 1.00 98.31 167 TYR A C 1
ATOM 1301 O O . TYR A 1 167 ? -1.376 2.372 -7.631 1.00 98.31 167 TYR A O 1
ATOM 1309 N N . SER A 1 168 ? -2.090 4.365 -6.890 1.00 97.25 168 SER A N 1
ATOM 1310 C CA . SER A 1 168 ? -2.800 4.728 -8.119 1.00 97.25 168 SER A CA 1
ATOM 1311 C C . SER A 1 168 ? -1.984 5.703 -8.957 1.00 97.25 168 SER A C 1
ATOM 1313 O O . SER A 1 168 ? -1.678 6.811 -8.512 1.00 97.25 168 SER A O 1
ATOM 1315 N N . PHE A 1 169 ? -1.709 5.339 -10.214 1.00 95.81 169 PHE A N 1
ATOM 1316 C CA . PHE A 1 169 ? -1.053 6.253 -11.152 1.00 95.81 169 PHE A CA 1
ATOM 1317 C C . PHE A 1 169 ? -1.913 7.475 -11.476 1.00 95.81 169 PHE A C 1
ATOM 1319 O O . PHE A 1 169 ? -1.352 8.540 -11.739 1.00 95.81 169 PHE A O 1
ATOM 1326 N N . HIS A 1 170 ? -3.243 7.327 -11.447 1.00 93.81 170 HIS A N 1
ATOM 1327 C CA . HIS A 1 170 ? -4.186 8.398 -11.765 1.00 93.81 170 HIS A CA 1
ATOM 1328 C C . HIS A 1 170 ? -4.135 9.523 -10.728 1.00 93.81 170 HIS A C 1
ATOM 1330 O O . HIS A 1 170 ? -4.020 10.689 -11.095 1.00 93.81 170 HIS A O 1
ATOM 1336 N N . SER A 1 171 ? -4.187 9.185 -9.435 1.00 93.38 171 SER A N 1
ATOM 1337 C CA . SER A 1 171 ? -4.105 10.188 -8.366 1.00 93.38 171 SER A CA 1
ATOM 1338 C 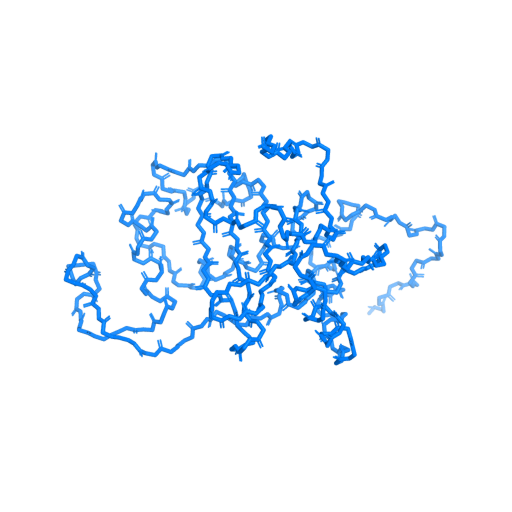C . SER A 1 171 ? -2.675 10.504 -7.936 1.00 93.38 171 SER A C 1
ATOM 1340 O O . SER A 1 171 ? -2.461 11.517 -7.280 1.00 93.38 171 SER A O 1
ATOM 1342 N N . GLY A 1 172 ? -1.699 9.658 -8.280 1.00 94.81 172 GLY A N 1
ATOM 1343 C CA . GLY A 1 172 ? -0.322 9.790 -7.804 1.00 94.81 172 GLY A CA 1
ATOM 1344 C C . GLY A 1 172 ? -0.186 9.566 -6.297 1.00 94.81 172 GLY A C 1
ATOM 1345 O O . GLY A 1 172 ? 0.710 10.134 -5.679 1.00 94.81 172 GLY A O 1
ATOM 1346 N N . THR A 1 173 ? -1.086 8.782 -5.701 1.00 97.19 173 THR A N 1
ATOM 1347 C CA . THR A 1 173 ? -1.181 8.578 -4.248 1.00 97.19 173 THR A CA 1
ATOM 1348 C C . THR A 1 173 ? -1.351 7.108 -3.892 1.00 97.19 173 THR A C 1
ATOM 1350 O O . THR A 1 173 ? -1.823 6.308 -4.708 1.00 97.19 173 THR A O 1
ATOM 1353 N N . LEU A 1 174 ? -1.023 6.757 -2.646 1.00 98.12 174 LEU A N 1
ATOM 1354 C CA . LEU A 1 174 ? -1.461 5.491 -2.064 1.00 98.12 174 LEU A CA 1
ATOM 1355 C C . LEU A 1 174 ? -2.985 5.514 -1.897 1.00 98.12 174 LEU A C 1
ATOM 1357 O O . LEU A 1 174 ? -3.567 6.489 -1.411 1.00 98.12 174 LEU A O 1
ATOM 1361 N N . ALA A 1 175 ? -3.630 4.445 -2.351 1.00 96.31 175 ALA A N 1
ATOM 1362 C CA . ALA A 1 175 ? -5.077 4.310 -2.408 1.00 96.31 175 ALA A CA 1
ATOM 1363 C C . ALA A 1 175 ? -5.632 3.488 -1.240 1.00 96.31 175 ALA A C 1
ATOM 1365 O O . ALA A 1 175 ? -6.693 3.821 -0.726 1.00 96.31 175 ALA A O 1
ATOM 1366 N N . THR A 1 176 ? -4.943 2.418 -0.833 1.00 96.94 176 THR A N 1
ATOM 1367 C CA . THR A 1 176 ? -5.369 1.544 0.268 1.00 96.94 176 THR A CA 1
ATOM 1368 C C . THR A 1 176 ? -4.196 0.745 0.830 1.00 96.94 176 THR A C 1
ATOM 1370 O O . THR A 1 176 ? -3.215 0.514 0.122 1.00 96.94 176 THR A O 1
ATOM 1373 N N . GLY A 1 177 ? -4.336 0.307 2.080 1.00 97.75 177 GLY A N 1
ATOM 1374 C CA . GLY A 1 177 ? -3.463 -0.607 2.803 1.00 97.75 177 GLY A CA 1
ATOM 1375 C C . GLY A 1 177 ? -4.310 -1.524 3.693 1.00 97.75 177 GLY A C 1
ATOM 1376 O O . GLY A 1 177 ? -5.195 -1.036 4.398 1.00 97.75 177 GLY A O 1
ATOM 1377 N N . TYR A 1 178 ? -4.121 -2.842 3.636 1.00 98.25 178 TYR A N 1
ATOM 1378 C CA . TYR A 1 178 ? -4.842 -3.782 4.504 1.00 98.25 178 TYR A CA 1
ATOM 1379 C C . TYR A 1 178 ? -4.156 -5.138 4.607 1.00 98.25 178 TYR A C 1
ATOM 1381 O O . TYR A 1 178 ? -3.405 -5.525 3.716 1.00 98.25 178 TYR A O 1
ATOM 1389 N N . SER A 1 179 ? -4.437 -5.876 5.685 1.00 98.25 179 SER A N 1
ATOM 1390 C CA . SER A 1 179 ? -3.890 -7.216 5.838 1.00 98.25 179 SER A CA 1
ATOM 1391 C C . SER A 1 179 ? -4.720 -8.276 5.122 1.00 98.25 179 SER A C 1
ATOM 1393 O O . SER A 1 179 ? -5.949 -8.252 5.200 1.00 98.25 179 SER A O 1
ATOM 1395 N N . VAL A 1 180 ? -4.044 -9.235 4.496 1.00 97.56 180 VAL A N 1
ATOM 1396 C CA . VAL A 1 180 ? -4.614 -10.437 3.870 1.00 97.56 180 VAL A CA 1
ATOM 1397 C C . VAL A 1 180 ? -3.883 -11.681 4.353 1.00 97.56 180 VAL A C 1
ATOM 1399 O O . VAL A 1 180 ? -2.739 -11.607 4.804 1.00 97.56 180 VAL A O 1
ATOM 1402 N N . ARG A 1 181 ? -4.548 -12.836 4.316 1.00 95.31 181 ARG A N 1
ATOM 1403 C CA . ARG A 1 181 ? -3.905 -14.112 4.656 1.00 95.31 181 ARG A CA 1
ATOM 1404 C C . ARG A 1 181 ? -2.974 -14.564 3.537 1.00 95.31 181 ARG A C 1
ATOM 1406 O O . ARG A 1 181 ? -1.845 -14.961 3.800 1.00 95.31 181 ARG A O 1
ATOM 1413 N N . ASP A 1 182 ? -3.466 -14.484 2.310 1.00 93.38 182 ASP A N 1
ATOM 1414 C CA . ASP A 1 182 ? -2.816 -14.966 1.100 1.00 93.38 182 ASP A CA 1
ATOM 1415 C C . ASP A 1 182 ? -3.421 -14.264 -0.131 1.00 93.38 182 ASP A C 1
ATOM 1417 O O . ASP A 1 182 ? -4.271 -13.377 -0.011 1.00 93.38 182 ASP A O 1
ATOM 1421 N N . LEU A 1 183 ? -2.954 -14.640 -1.325 1.00 93.06 183 LEU A N 1
ATOM 1422 C CA . LEU A 1 183 ? -3.365 -14.015 -2.583 1.00 93.06 183 LEU A CA 1
ATOM 1423 C C . LEU A 1 183 ? -4.834 -14.259 -2.960 1.00 93.06 183 LEU A C 1
ATOM 1425 O O . LEU A 1 183 ? -5.368 -13.493 -3.760 1.00 93.06 183 LEU A O 1
ATOM 1429 N N . SER A 1 184 ? -5.493 -15.281 -2.404 1.00 91.88 184 SER A N 1
ATOM 1430 C CA . SER A 1 184 ? -6.885 -15.610 -2.743 1.00 91.88 184 SER A CA 1
ATOM 1431 C C . SER A 1 184 ? -7.901 -14.625 -2.157 1.00 91.88 184 SER A C 1
ATOM 1433 O O . SER A 1 184 ? -9.005 -14.500 -2.676 1.00 91.88 184 SER A O 1
ATOM 1435 N N . GLU A 1 185 ? -7.528 -13.880 -1.111 1.00 94.38 185 GLU A N 1
ATOM 1436 C CA . GLU A 1 185 ? -8.374 -12.835 -0.518 1.00 94.38 185 GLU A CA 1
ATOM 1437 C C . GLU A 1 185 ? -8.304 -11.497 -1.273 1.00 94.38 185 GLU A C 1
ATOM 1439 O O . GLU A 1 185 ? -9.030 -10.556 -0.944 1.00 94.38 185 GLU A O 1
ATOM 1444 N N . LEU A 1 186 ? -7.406 -11.381 -2.254 1.00 94.31 186 LEU A N 1
ATOM 1445 C CA . LEU A 1 186 ? -7.232 -10.173 -3.045 1.00 94.31 186 LEU A CA 1
ATOM 1446 C C . LEU A 1 186 ? -8.066 -10.251 -4.323 1.00 94.31 186 LEU A C 1
ATOM 1448 O O . LEU A 1 186 ? -7.882 -11.134 -5.158 1.00 94.31 186 LEU A O 1
ATOM 1452 N N . ASP A 1 187 ? -8.910 -9.244 -4.521 1.00 92.25 187 ASP A N 1
ATOM 1453 C CA . ASP A 1 187 ? -9.572 -8.975 -5.797 1.00 92.25 187 ASP A CA 1
ATOM 1454 C C . ASP A 1 187 ? -8.556 -8.377 -6.791 1.00 92.25 187 ASP A C 1
ATOM 1456 O O . ASP A 1 187 ? -8.464 -7.167 -7.005 1.00 92.25 187 ASP A O 1
ATOM 1460 N N . VAL A 1 188 ? -7.679 -9.218 -7.330 1.00 93.75 188 VAL A N 1
ATOM 1461 C CA . VAL A 1 188 ? -6.664 -8.838 -8.318 1.00 93.75 188 VAL A CA 1
ATOM 1462 C C . VAL A 1 188 ? -6.863 -9.713 -9.554 1.00 93.75 188 VAL A C 1
ATOM 1464 O O . VAL A 1 188 ? -6.983 -10.929 -9.417 1.00 93.75 188 VAL A O 1
ATOM 1467 N N . PRO A 1 189 ? -6.874 -9.137 -10.771 1.00 93.38 189 PRO A N 1
ATOM 1468 C CA . PRO A 1 189 ? -6.945 -9.916 -12.001 1.00 93.38 189 PRO A CA 1
ATOM 1469 C C . PRO A 1 189 ? -5.590 -10.589 -12.258 1.00 93.38 189 PRO A C 1
ATOM 1471 O O . PRO A 1 189 ? -4.762 -10.067 -13.003 1.00 93.38 189 PRO A O 1
ATOM 1474 N N . TRP A 1 190 ? -5.328 -11.704 -11.573 1.00 93.00 190 TRP A N 1
ATOM 1475 C CA . TRP A 1 190 ? -4.024 -12.377 -11.534 1.00 93.00 190 TRP A CA 1
ATOM 1476 C C . TRP A 1 190 ? -3.491 -12.786 -12.913 1.00 93.00 190 TRP A C 1
ATOM 1478 O O . TRP A 1 190 ? -2.280 -12.768 -13.125 1.00 93.00 190 TRP A O 1
ATOM 1488 N N . ASP A 1 191 ? -4.382 -13.061 -13.864 1.00 90.88 191 ASP A N 1
ATOM 1489 C CA . ASP A 1 191 ? -4.084 -13.339 -15.273 1.00 90.88 191 ASP A CA 1
ATOM 1490 C C . ASP A 1 191 ? -3.526 -12.122 -16.037 1.00 90.88 191 ASP A C 1
ATOM 1492 O O . ASP A 1 191 ? -2.889 -12.272 -17.078 1.00 90.88 191 ASP A O 1
ATOM 1496 N N . LYS A 1 192 ? -3.739 -10.910 -15.513 1.00 94.31 192 LYS A N 1
ATOM 1497 C CA . LYS A 1 192 ? -3.354 -9.623 -16.122 1.00 94.31 192 LYS A CA 1
ATOM 1498 C C . LYS A 1 192 ? -2.291 -8.880 -15.317 1.00 94.31 192 LYS A C 1
ATOM 1500 O O . LYS A 1 192 ? -2.031 -7.702 -15.580 1.00 94.31 192 LYS A O 1
ATOM 1505 N N . VAL A 1 193 ? -1.692 -9.537 -14.327 1.00 95.69 193 VAL A N 1
ATOM 1506 C CA . VAL A 1 193 ? -0.637 -8.959 -13.493 1.00 95.69 193 VAL A CA 1
ATOM 1507 C C . VAL A 1 193 ? 0.714 -9.039 -14.201 1.00 95.69 193 VAL A C 1
ATOM 1509 O O . VAL A 1 193 ? 1.117 -10.090 -14.691 1.00 95.69 193 VAL A O 1
ATOM 1512 N N . VAL A 1 194 ? 1.462 -7.935 -14.178 1.00 96.94 194 VAL A N 1
ATOM 1513 C CA . VAL A 1 194 ? 2.892 -7.907 -14.504 1.00 96.94 194 VAL A CA 1
ATOM 1514 C C . VAL A 1 194 ? 3.694 -7.931 -13.203 1.00 96.94 194 VAL A C 1
ATOM 1516 O O . VAL A 1 194 ? 3.683 -6.969 -12.432 1.00 96.94 194 VAL A O 1
ATOM 1519 N N . TRP A 1 195 ? 4.403 -9.030 -12.949 1.00 95.44 195 TRP A N 1
ATOM 1520 C CA . TRP A 1 195 ? 5.268 -9.180 -11.775 1.00 95.44 195 TRP A CA 1
ATOM 1521 C C . TRP A 1 195 ? 6.591 -8.441 -11.967 1.00 95.44 195 TRP A C 1
ATOM 1523 O O . TRP A 1 195 ? 7.369 -8.797 -12.844 1.00 95.44 195 TRP A O 1
ATOM 1533 N N . LEU A 1 196 ? 6.873 -7.457 -11.113 1.00 95.19 196 LEU A N 1
ATOM 1534 C CA . LEU A 1 196 ? 8.145 -6.724 -11.113 1.00 95.19 196 LEU A CA 1
ATOM 1535 C C . LEU A 1 196 ? 9.167 -7.406 -10.197 1.00 95.19 196 LEU A C 1
ATOM 1537 O O . LEU A 1 196 ? 10.348 -7.502 -10.519 1.00 95.19 196 LEU A O 1
ATOM 1541 N N . LYS A 1 197 ? 8.692 -7.902 -9.052 1.00 93.31 197 LYS A N 1
ATOM 1542 C CA . LYS A 1 197 ? 9.445 -8.726 -8.106 1.00 93.31 197 LYS A CA 1
ATOM 1543 C C . LYS A 1 197 ? 8.494 -9.719 -7.458 1.00 93.31 197 LYS A C 1
ATOM 1545 O O . LYS A 1 197 ? 7.489 -9.320 -6.872 1.00 93.31 197 LYS A O 1
ATOM 1550 N N . ARG A 1 198 ? 8.828 -11.007 -7.532 1.00 90.81 198 ARG A N 1
ATOM 1551 C CA . ARG A 1 198 ? 8.081 -12.081 -6.872 1.00 90.81 198 ARG A CA 1
ATOM 1552 C C . ARG A 1 198 ? 9.013 -12.867 -5.946 1.00 90.81 198 ARG A C 1
ATOM 1554 O O . ARG A 1 198 ? 9.880 -13.582 -6.446 1.00 90.81 198 ARG A O 1
ATOM 1561 N N . PRO A 1 199 ? 8.865 -12.725 -4.623 1.00 86.25 199 PRO A N 1
ATOM 1562 C CA . PRO A 1 199 ? 9.638 -13.486 -3.656 1.00 86.25 199 PRO A CA 1
ATOM 1563 C C . PRO A 1 199 ? 9.359 -14.996 -3.751 1.00 86.25 199 PRO A C 1
ATOM 1565 O O . PRO A 1 199 ? 8.230 -15.375 -4.069 1.00 86.25 199 PRO A O 1
ATOM 1568 N N . PRO A 1 200 ? 10.331 -15.865 -3.415 1.00 81.19 200 PRO A N 1
ATOM 1569 C CA . PRO A 1 200 ? 10.157 -17.321 -3.477 1.00 81.19 200 PRO A CA 1
ATOM 1570 C C . PRO A 1 200 ? 9.052 -17.872 -2.567 1.00 81.19 200 PRO A C 1
ATOM 1572 O O . PRO A 1 200 ? 8.465 -18.901 -2.879 1.00 81.19 200 PRO A O 1
ATOM 1575 N N . TRP A 1 201 ? 8.759 -17.194 -1.453 1.00 80.75 201 TRP A N 1
ATOM 1576 C CA . TRP A 1 201 ? 7.709 -17.598 -0.514 1.00 80.75 201 TRP A CA 1
ATOM 1577 C C . TRP A 1 201 ? 6.292 -17.371 -1.061 1.00 80.75 201 TRP A C 1
ATOM 1579 O O . TRP A 1 201 ? 5.332 -17.942 -0.545 1.00 80.75 201 TRP A O 1
ATOM 1589 N N . LEU A 1 202 ? 6.140 -16.539 -2.097 1.00 82.50 202 LEU A N 1
ATOM 1590 C CA . LEU A 1 202 ? 4.840 -16.184 -2.645 1.00 82.50 202 LEU A CA 1
ATOM 1591 C C . LEU A 1 202 ? 4.443 -17.164 -3.751 1.00 82.50 202 LEU A C 1
ATOM 1593 O O . LEU A 1 202 ? 4.866 -17.037 -4.903 1.00 82.50 202 LEU A O 1
ATOM 1597 N N . THR A 1 203 ? 3.595 -18.130 -3.402 1.00 74.94 203 THR A N 1
ATOM 1598 C CA . THR A 1 203 ? 2.989 -19.036 -4.387 1.00 74.94 203 THR A CA 1
ATOM 1599 C C . THR A 1 203 ? 1.849 -18.299 -5.098 1.00 74.94 203 THR A C 1
ATOM 1601 O O . THR A 1 203 ? 0.955 -17.797 -4.413 1.00 74.94 203 THR A O 1
ATOM 1604 N N . PRO A 1 204 ? 1.859 -18.173 -6.439 1.00 64.06 204 PRO A N 1
ATOM 1605 C CA . PRO A 1 204 ? 0.756 -17.548 -7.158 1.00 64.06 204 PRO A CA 1
ATOM 1606 C C . PRO A 1 204 ? -0.525 -18.380 -6.991 1.00 64.06 204 PRO A C 1
ATOM 1608 O O . PRO A 1 204 ? -0.432 -19.605 -6.885 1.00 64.06 204 PRO A O 1
ATOM 1611 N N . PRO A 1 205 ? -1.714 -17.753 -6.988 1.00 60.91 205 PRO A N 1
ATOM 1612 C CA . PRO A 1 205 ? -2.953 -18.507 -7.093 1.00 60.91 205 PRO A CA 1
ATOM 1613 C C . PRO A 1 205 ? -2.919 -19.308 -8.399 1.00 60.91 205 PRO A C 1
ATOM 1615 O O . PRO A 1 205 ? -2.498 -18.787 -9.437 1.00 60.91 205 PRO A O 1
ATOM 1618 N N . SER A 1 206 ? -3.290 -20.587 -8.325 1.00 49.16 206 SER A N 1
ATOM 1619 C CA . SER A 1 206 ? -3.420 -21.433 -9.511 1.00 49.16 206 SER A CA 1
ATOM 1620 C C . SER A 1 206 ? -4.386 -20.780 -10.512 1.00 49.16 206 SER A C 1
ATOM 1622 O O . SER A 1 206 ? -5.370 -20.184 -10.064 1.00 49.16 206 SER A O 1
ATOM 1624 N N . PRO A 1 207 ? -4.099 -20.854 -11.825 1.00 49.88 207 PRO A N 1
ATOM 1625 C CA . PRO A 1 207 ? -5.008 -20.368 -12.860 1.00 49.88 207 PRO A CA 1
ATOM 1626 C C . PRO A 1 207 ? -6.355 -21.100 -12.850 1.00 49.88 207 PRO A C 1
ATOM 1628 O O . PRO A 1 207 ? -6.394 -22.273 -12.406 1.00 49.88 207 PRO A O 1
#

Radius of gyration: 17.51 Å; chains: 1; bounding box: 56×36×41 Å

Secondary structure (DSSP, 8-state):
-PPPPPPPTTT--S-GGGS-HHHHHHHHHHHTT-HHHHHHHHHHHHTTT-----TTHHHHHHHHHHHPPBP--EEEPPGGGHHHH-SSEEEHHHHHHHHHHHTTSB-TT--HHHHHHHHHHHHHSTT-EEEEEEETTEEEEEEEEEGGGS-GGGB-TT--SEEEEEEETTTTEEEEEEEESSGGGS---GGG-EEEE--TT-PPPP-